Protein AF-0000000080327544 (afdb_homodimer)

Secondary structure (DSSP, 8-state):
-----SHHHHHHHHHHHHHHHHHHHHHHHHHHHHHHHHHHHHHHHHHHTTT-SS--HHHHHHHHT--HHHHHHHHHHHHHTTSEEEETTTEEEE-HHHHHHHHHHHHHHHHHHHHHHHTT--HHHHHHHHHHHGGG--HHHHHHHHHHHHHHHHH-/-----SHHHHHHHHHHHHHHHHHHHHHHHHHHHHHHHHHHHHHHHHHHTTT-SS--HHHHHHHHT--HHHHHHHHHHHHHTTSEEEETTTEEEE-HHHHHHHHHHHHHHHHHHHHHHHTT--HHHHHHHHHHHGGG--HHHHHHHHHHHHHHHHH-

Solvent-accessible surface area (backbone atoms only — not comparable to full-atom values): 16324 Å² total; per-residue (Å²): 133,82,73,77,69,60,66,61,48,54,57,43,41,60,56,31,38,60,45,39,57,50,21,52,51,42,54,48,36,62,60,50,48,49,52,50,52,53,49,52,50,38,38,47,52,62,52,43,58,76,77,38,90,58,42,47,68,64,57,52,15,62,50,48,64,46,56,54,69,59,44,53,55,49,50,49,54,35,38,76,71,51,27,32,46,75,42,90,97,55,29,54,46,66,29,75,62,20,45,51,49,28,51,52,53,49,50,44,33,49,40,42,25,49,29,35,40,66,70,66,41,53,69,70,57,18,52,56,28,16,71,46,27,41,85,30,50,48,72,69,53,47,50,46,36,43,50,50,37,54,53,47,59,68,67,101,134,84,76,78,69,59,66,60,48,53,56,42,41,60,56,30,38,59,44,39,56,48,20,52,51,42,54,48,35,62,59,50,49,50,52,48,51,54,49,51,50,39,38,47,51,62,53,44,59,76,76,37,93,59,42,47,68,64,56,52,14,61,51,48,64,45,55,54,70,61,43,52,54,49,50,50,52,34,38,75,71,51,28,34,47,74,42,90,97,56,28,55,44,66,29,73,61,18,44,52,51,27,52,53,54,48,51,44,32,48,40,43,25,49,29,36,40,66,70,66,43,53,68,70,59,19,53,56,27,18,69,46,25,41,83,30,51,46,72,69,54,47,50,44,37,43,52,51,35,54,52,47,59,68,69,102

Sequence (312 aa):
MVFHIKNNTILIKKNFKAIKEHIEAFQQTREAHRHELIDDYVELINYLKKTLDIIRQIDIAIYLGVAQPTVAKMLRRLFEAGLIKKMSYRGIFLTDKGKKLAIKNHKRHVIVKKFLLSLGIDLKTAQLDAEGIEHHVSDNTLLAFQKFYKNREKILMVFHIKNNTILIKKNFKAIKEHIEAFQQTREAHRHELIDDYVELINYLKKTLDIIRQIDIAIYLGVAQPTVAKMLRRLFEAGLIKKMSYRGIFLTDKGKKLAIKNHKRHVIVKKFLLSLGIDLKTAQLDAEGIEHHVSDNTLLAFQKFYKNREKIL

Nearest PDB structures (foldseek):
  2h09-assembly1_A-2  TM=9.817E-01  e=2.996E-12  Escherichia coli
  1on2-assembly1_B  TM=8.951E-01  e=7.261E-09  Bacillus subtilis
  2f5f-assembly1_A  TM=9.046E-01  e=9.630E-09  Bacillus subtilis
  4hx8-assembly1_A  TM=8.567E-01  e=7.261E-09  Bacillus subtilis subsp. subtilis str. 168
  6kta-assembly1_A  TM=9.182E-01  e=4.681E-08  Halalkalibacterium halodurans C-125

Foldseek 3Di:
DPPCPPVVVVVCVVVCVVVVVVVVCVVCVVVLVLVLVLQVQLLVQVVVVVVDQAEALVNSCVVVVHDSVVSVVSLVVCVVVQQWDQDDPRHIHGDPNSVVSNVVLVVLLVLQLLLCVLVPDDNVVSNVVSSVCSSPADPVRSVVSNVVNVVVVVVD/DPPCPPVCVVVCVVVCVVVVVVVVCVVCVVVLVLVLVLQVQLLVQVVVVVVDQAEALVNSCVVVVHDSVVSVVVLVVCVVVQQWDQDDPRHIHGDPNSVVSNVVLVVLLVLQLLLCVLVPDDNVVSNVVSSVCSSPADPVRSVVSNVVNVVVVVVD

Organism: NCBI:txid1410383

Radius of gyration: 22.58 Å; Cα contacts (8 Å, |Δi|>4): 306; chains: 2; bounding box: 51×61×79 Å

pLDDT: mean 83.48, std 20.25, range [26.59, 98.5]

InterPro domains:
  IPR001367 Iron dependent repressor, metal binding and dimerisation domain [PF02742] (95-151)
  IPR022687 DTXR-type, HTH domain [PF01325] (38-92)
  IPR022687 DTXR-type, HTH domain [PS50944] (34-95)
  IPR022689 Iron dependent repressor [SM00529] (56-154)
  IPR036388 Winged helix-like DNA-binding domain superfamily [G3DSA:1.10.10.10] (34-98)
  IPR036390 Winged helix DNA-binding domain superfamily [SSF46785] (36-94)
  IPR036421 Iron dependent repressor, metal binding and dimerisation domain superfamily [G3DSA:1.10.60.10] (99-154)
  IPR036421 Iron dependent repressor, metal binding and dimerisation domain superfamily [SSF47979] (95-151)
  IPR050536 MntR/IdeR Metal-Dependent Regulators [PTHR33238] (33-153)

Structure (mmCIF, N/CA/C/O backbone):
data_AF-0000000080327544-model_v1
#
loop_
_entity.id
_entity.type
_entity.pdbx_description
1 polymer 'Transcriptional regulator MntR'
#
loop_
_atom_site.group_PDB
_atom_site.id
_atom_site.type_symbol
_atom_site.label_atom_id
_atom_site.label_alt_id
_atom_site.label_comp_id
_atom_site.label_asym_id
_atom_site.label_entity_id
_atom_site.label_seq_id
_atom_site.pdbx_PDB_ins_code
_atom_site.Cartn_x
_atom_site.Cartn_y
_atom_site.Cartn_z
_atom_site.occupancy
_atom_site.B_iso_or_equiv
_atom_site.auth_seq_id
_atom_site.auth_comp_id
_atom_site.auth_asym_id
_atom_site.auth_atom_id
_atom_site.pdbx_PDB_model_num
ATOM 1 N N . MET A 1 1 ? 8.492 30.109 39.188 1 26.59 1 MET A N 1
ATOM 2 C CA . MET A 1 1 ? 7.262 29.906 38.438 1 26.59 1 MET A CA 1
ATOM 3 C C . MET A 1 1 ? 7.441 28.828 37.375 1 26.59 1 MET A C 1
ATOM 5 O O . MET A 1 1 ? 8.133 29.031 36.375 1 26.59 1 MET A O 1
ATOM 9 N N . VAL A 1 2 ? 7.605 27.609 37.844 1 30.33 2 VAL A N 1
ATOM 10 C CA . VAL A 1 2 ? 7.969 26.375 37.156 1 30.33 2 VAL A CA 1
ATOM 11 C C . VAL A 1 2 ? 6.879 26 36.156 1 30.33 2 VAL A C 1
ATOM 13 O O . VAL A 1 2 ? 5.758 25.672 36.562 1 30.33 2 VAL A O 1
ATOM 16 N N . PHE A 1 3 ? 6.77 26.781 35.094 1 31.69 3 PHE A N 1
ATOM 17 C CA . PHE A 1 3 ? 5.797 26.609 34 1 31.69 3 PHE A CA 1
ATOM 18 C C . PHE A 1 3 ? 5.656 25.125 33.656 1 31.69 3 PHE A C 1
ATOM 20 O O . PHE A 1 3 ? 6.641 24.391 33.625 1 31.69 3 PHE A O 1
ATOM 27 N N . HIS A 1 4 ? 4.461 24.547 33.938 1 32.78 4 HIS A N 1
ATOM 28 C CA . HIS A 1 4 ? 3.885 23.234 33.688 1 32.78 4 HIS A CA 1
ATOM 29 C C . HIS A 1 4 ? 4.133 22.781 32.25 1 32.78 4 HIS A C 1
ATOM 31 O O . HIS A 1 4 ? 3.389 23.141 31.344 1 32.78 4 HIS A O 1
ATOM 37 N N . ILE A 1 5 ? 5.348 22.578 31.844 1 36.25 5 ILE A N 1
ATOM 38 C CA . ILE A 1 5 ? 5.824 21.938 30.609 1 36.25 5 ILE A CA 1
ATOM 39 C C . ILE A 1 5 ? 5.18 20.562 30.469 1 36.25 5 ILE A C 1
ATOM 41 O O . ILE A 1 5 ? 5.414 19.859 29.484 1 36.25 5 ILE A O 1
ATOM 45 N N . LYS A 1 6 ? 4.625 20.047 31.469 1 41.84 6 LYS A N 1
ATOM 46 C CA . LYS A 1 6 ? 4.199 18.656 31.562 1 41.84 6 LYS A CA 1
ATOM 47 C C . LYS A 1 6 ? 2.947 18.406 30.734 1 41.84 6 LYS A C 1
ATOM 49 O O . LYS A 1 6 ? 2.781 17.328 30.141 1 41.84 6 LYS A O 1
ATOM 54 N N . ASN A 1 7 ? 2.035 19.312 30.891 1 40.56 7 ASN A N 1
ATOM 55 C CA . ASN A 1 7 ? 0.734 19 30.297 1 40.56 7 ASN A CA 1
ATOM 56 C C . ASN A 1 7 ? 0.807 18.922 28.781 1 40.56 7 ASN A C 1
ATOM 58 O O . ASN A 1 7 ? -0.086 18.359 28.141 1 40.56 7 ASN A O 1
ATOM 62 N N . ASN A 1 8 ? 1.741 19.703 28.172 1 36.84 8 ASN A N 1
ATOM 63 C CA . ASN A 1 8 ? 1.892 19.734 26.734 1 36.84 8 ASN A CA 1
ATOM 64 C C . ASN A 1 8 ? 2.439 18.406 26.188 1 36.84 8 ASN A C 1
ATOM 66 O O . ASN A 1 8 ? 2.352 18.141 25 1 36.84 8 ASN A O 1
ATOM 70 N N . THR A 1 9 ? 3.066 17.641 27.047 1 37.62 9 THR A N 1
ATOM 71 C CA . THR A 1 9 ? 3.631 16.344 26.656 1 37.62 9 THR A CA 1
ATOM 72 C C . THR A 1 9 ? 2.525 15.328 26.406 1 37.62 9 THR A C 1
ATOM 74 O O . THR A 1 9 ? 2.611 14.531 25.469 1 37.62 9 THR A O 1
ATOM 77 N N . ILE A 1 10 ? 1.599 15.266 27.328 1 38.25 10 ILE A N 1
ATOM 78 C CA . ILE A 1 10 ? 0.534 14.273 27.219 1 38.25 10 ILE A CA 1
ATOM 79 C C . ILE A 1 10 ? -0.299 14.547 25.969 1 38.25 10 ILE A C 1
ATOM 81 O O . ILE A 1 10 ? -0.66 13.625 25.234 1 38.25 10 ILE A O 1
ATOM 85 N N . LEU A 1 11 ? -0.876 15.711 25.75 1 40.28 11 LEU A N 1
ATOM 86 C CA . LEU A 1 11 ? -1.604 16.094 24.531 1 40.28 11 LEU A CA 1
ATOM 87 C C . LEU A 1 11 ? -0.742 15.883 23.297 1 40.28 11 LEU A C 1
ATOM 89 O O . LEU A 1 11 ? -1.236 15.438 22.25 1 40.28 11 LEU A O 1
ATOM 93 N N . ILE A 1 12 ? 0.543 16.234 23.406 1 38.25 12 ILE A N 1
ATOM 94 C CA . ILE A 1 12 ? 1.515 15.898 22.375 1 38.25 12 ILE A CA 1
ATOM 95 C C . ILE A 1 12 ? 1.576 14.383 22.188 1 38.25 12 ILE A C 1
ATOM 97 O O . ILE A 1 12 ? 1.726 13.883 21.078 1 38.25 12 ILE A O 1
ATOM 101 N N . LYS A 1 13 ? 1.452 13.789 23.266 1 41.16 13 LYS A N 1
ATOM 102 C CA . LYS A 1 13 ? 1.53 12.328 23.234 1 41.16 13 LYS A CA 1
ATOM 103 C C . LYS A 1 13 ? 0.308 11.734 22.531 1 41.16 13 LYS A C 1
ATOM 105 O O . LYS A 1 13 ? 0.388 10.656 21.938 1 41.16 13 LYS A O 1
ATOM 110 N N . LYS A 1 14 ? -0.785 12.031 23.062 1 42.88 14 LYS A N 1
ATOM 111 C CA . LYS A 1 14 ? -2.018 11.555 22.438 1 42.88 14 LYS A CA 1
ATOM 112 C C . LYS A 1 14 ? -2.094 12 20.969 1 42.88 14 LYS A C 1
ATOM 114 O O . LYS A 1 14 ? -2.518 11.227 20.109 1 42.88 14 LYS A O 1
ATOM 119 N N . ASN A 1 15 ? -1.836 13.281 20.672 1 45.81 15 ASN A N 1
ATOM 120 C CA . ASN A 1 15 ? -1.719 13.852 19.328 1 45.81 15 ASN A CA 1
ATOM 121 C C . ASN A 1 15 ? -0.554 13.242 18.562 1 45.81 15 ASN A C 1
ATOM 123 O O . ASN A 1 15 ? -0.656 13.008 17.359 1 45.81 15 ASN A O 1
ATOM 127 N N . PHE A 1 16 ? 0.46 13.062 19.344 1 42.88 16 PHE A N 1
ATOM 128 C CA . PHE A 1 16 ? 1.66 12.375 18.875 1 42.88 16 PHE A CA 1
ATOM 129 C C . PHE A 1 16 ? 1.356 10.914 18.547 1 42.88 16 PHE A C 1
ATOM 131 O O . PHE A 1 16 ? 1.998 10.32 17.688 1 42.88 16 PHE A O 1
ATOM 138 N N . LYS A 1 17 ? 0.585 10.406 19.406 1 45.09 17 LYS A N 1
ATOM 139 C CA . LYS A 1 17 ? 0.213 9.023 19.125 1 45.09 17 LYS A CA 1
ATOM 140 C C . LYS A 1 17 ? -0.302 8.883 17.703 1 45.09 17 LYS A C 1
ATOM 142 O O . LYS A 1 17 ? 0.025 7.91 17.016 1 45.09 17 LYS A O 1
ATOM 147 N N . ALA A 1 18 ? -1.266 9.75 17.422 1 48.84 18 ALA A N 1
ATOM 148 C CA . ALA A 1 18 ? -1.707 9.797 16.031 1 48.84 18 ALA A CA 1
ATOM 149 C C . ALA A 1 18 ? -0.525 10 15.086 1 48.84 18 ALA A C 1
ATOM 151 O O . ALA A 1 18 ? -0.47 9.398 14.008 1 48.84 18 ALA A O 1
ATOM 152 N N . ILE A 1 19 ? 0.352 10.867 15.547 1 51.31 19 ILE A N 1
ATOM 153 C CA . ILE A 1 19 ? 1.585 11.102 14.805 1 51.31 19 ILE A CA 1
ATOM 154 C C . ILE A 1 19 ? 2.434 9.836 14.797 1 51.31 19 ILE A C 1
ATOM 156 O O . ILE A 1 19 ? 2.984 9.453 13.758 1 51.31 19 ILE A O 1
ATOM 160 N N . LYS A 1 20 ? 2.689 9.383 16.031 1 49.75 20 LYS A N 1
ATOM 161 C CA . LYS A 1 20 ? 3.504 8.188 16.219 1 49.75 20 LYS A CA 1
ATOM 162 C C . LYS A 1 20 ? 2.943 7.012 15.414 1 49.75 20 LYS A C 1
ATOM 164 O O . LYS A 1 20 ? 3.697 6.273 14.781 1 49.75 20 LYS A O 1
ATOM 169 N N . GLU A 1 21 ? 1.686 6.824 15.68 1 52.66 21 GLU A N 1
ATOM 170 C CA . GLU A 1 21 ? 1.099 5.734 14.906 1 52.66 21 GLU A CA 1
ATOM 171 C C . GLU A 1 21 ? 1.35 5.922 13.406 1 52.66 21 GLU A C 1
ATOM 173 O O . GLU A 1 21 ? 1.55 4.949 12.68 1 52.66 21 GLU A O 1
ATOM 178 N N . HIS A 1 22 ? 1.292 7.152 13.102 1 52.69 22 HIS A N 1
ATOM 179 C CA . HIS A 1 22 ? 1.708 7.508 11.75 1 52.69 22 HIS A CA 1
ATOM 180 C C . HIS A 1 22 ? 3.189 7.211 11.539 1 52.69 22 HIS A C 1
ATOM 182 O O . HIS A 1 22 ? 3.57 6.648 10.508 1 52.69 22 HIS A O 1
ATOM 188 N N . ILE A 1 23 ? 4.008 7.719 12.562 1 53.34 23 ILE A N 1
ATOM 189 C CA . ILE A 1 23 ? 5.449 7.5 12.523 1 53.34 23 ILE A CA 1
ATOM 190 C C . ILE A 1 23 ? 5.742 6.004 12.492 1 53.34 23 ILE A C 1
ATOM 192 O O . ILE A 1 23 ? 6.609 5.551 11.734 1 53.34 23 ILE A O 1
ATOM 196 N N . GLU A 1 24 ? 5.215 5.402 13.422 1 52.19 24 GLU A N 1
ATOM 197 C CA . GLU A 1 24 ? 5.426 3.957 13.469 1 52.19 24 GLU A CA 1
ATOM 198 C C . GLU A 1 24 ? 5.121 3.311 12.125 1 52.19 24 GLU A C 1
ATOM 200 O O . GLU A 1 24 ? 5.809 2.375 11.703 1 52.19 24 GLU A O 1
ATOM 205 N N . ALA A 1 25 ? 4.18 3.811 11.562 1 52.12 25 ALA A N 1
ATOM 206 C CA . ALA A 1 25 ? 3.789 3.27 10.266 1 52.12 25 ALA A CA 1
ATOM 207 C C . ALA A 1 25 ? 4.867 3.525 9.219 1 52.12 25 ALA A C 1
ATOM 209 O O . ALA A 1 25 ? 5.152 2.658 8.391 1 52.12 25 ALA A O 1
ATOM 210 N N . PHE A 1 26 ? 5.562 4.617 9.445 1 53.38 26 PHE A N 1
ATOM 211 C CA . PHE A 1 26 ? 6.609 4.926 8.477 1 53.38 26 PHE A CA 1
ATOM 212 C C . PHE A 1 26 ? 7.816 4.012 8.68 1 53.38 26 PHE A C 1
ATOM 214 O O . PHE A 1 26 ? 8.445 3.584 7.711 1 53.38 26 PHE A O 1
ATOM 221 N N . GLN A 1 27 ? 8.273 3.869 9.914 1 52.66 27 GLN A N 1
ATOM 222 C CA . GLN A 1 27 ? 9.391 2.975 10.203 1 52.66 27 GLN A CA 1
ATOM 223 C C . GLN A 1 27 ? 9.07 1.546 9.766 1 52.66 27 GLN A C 1
ATOM 225 O O . GLN A 1 27 ? 9.961 0.82 9.312 1 52.66 27 GLN A O 1
ATOM 230 N N . GLN A 1 28 ? 7.977 1.109 10.047 1 56.84 28 GLN A N 1
ATOM 231 C CA . GLN A 1 28 ? 7.523 -0.219 9.648 1 56.84 28 GLN A CA 1
ATOM 232 C C . GLN A 1 28 ? 7.406 -0.328 8.133 1 56.84 28 GLN A C 1
ATOM 234 O O . GLN A 1 28 ? 7.277 -1.429 7.59 1 56.84 28 GLN A O 1
ATOM 239 N N . THR A 1 29 ? 7.953 0.708 7.582 1 60.34 29 THR A N 1
ATOM 240 C CA . THR A 1 29 ? 7.688 0.82 6.152 1 60.34 29 THR A CA 1
ATOM 241 C C . THR A 1 29 ? 8.68 -0.013 5.352 1 60.34 29 THR A C 1
ATOM 243 O O . THR A 1 29 ? 8.297 -0.728 4.422 1 60.34 29 THR A O 1
ATOM 246 N N . ARG A 1 30 ? 10.055 -0.061 5.875 1 63.34 30 ARG A N 1
ATOM 247 C CA . ARG A 1 30 ? 11.031 -0.794 5.078 1 63.34 30 ARG A CA 1
ATOM 248 C C . ARG A 1 30 ? 10.773 -2.295 5.141 1 63.34 30 ARG A C 1
ATOM 250 O O . ARG A 1 30 ? 10.898 -2.994 4.133 1 63.34 30 ARG A O 1
ATOM 257 N N . GLU A 1 31 ? 10.461 -2.648 6.32 1 70.62 31 GLU A N 1
ATOM 258 C CA . GLU A 1 31 ? 10.195 -4.078 6.469 1 70.62 31 GLU A CA 1
ATOM 259 C C . GLU A 1 31 ? 8.922 -4.484 5.727 1 70.62 31 GLU A C 1
ATOM 261 O O . GLU A 1 31 ? 8.883 -5.531 5.078 1 70.62 31 GLU A O 1
ATOM 266 N N . ALA A 1 32 ? 7.988 -3.633 5.797 1 74.69 32 ALA A N 1
ATOM 267 C CA . ALA A 1 32 ? 6.738 -3.916 5.098 1 74.69 32 ALA A CA 1
ATOM 268 C C . ALA A 1 32 ? 6.953 -3.953 3.586 1 74.69 32 ALA A C 1
ATOM 270 O O . ALA A 1 32 ? 6.395 -4.805 2.895 1 74.69 32 ALA A O 1
ATOM 271 N N . HIS A 1 33 ? 7.781 -3.08 3.221 1 75.44 33 HIS A N 1
ATOM 272 C CA . HIS A 1 33 ? 8.078 -3.025 1.793 1 75.44 33 HIS A CA 1
ATOM 273 C C . HIS A 1 33 ? 8.844 -4.262 1.341 1 75.44 33 HIS A C 1
ATOM 275 O O . HIS A 1 33 ? 8.555 -4.828 0.285 1 75.44 33 HIS A O 1
ATOM 281 N N . ARG A 1 34 ? 9.75 -4.684 2.195 1 79.44 34 ARG A N 1
ATOM 282 C CA . ARG A 1 34 ? 10.523 -5.875 1.862 1 79.44 34 ARG A CA 1
ATOM 283 C C . ARG A 1 34 ? 9.625 -7.105 1.77 1 79.44 34 ARG A C 1
ATOM 285 O O . ARG A 1 34 ? 9.797 -7.934 0.874 1 79.44 34 ARG A O 1
ATOM 292 N N . HIS A 1 35 ? 8.758 -7.211 2.691 1 87.38 35 HIS A N 1
ATOM 293 C CA . HIS A 1 35 ? 7.832 -8.336 2.678 1 87.38 35 HIS A CA 1
ATOM 294 C C . HIS A 1 35 ? 6.957 -8.312 1.428 1 87.38 35 HIS A C 1
ATOM 296 O O . HIS A 1 35 ? 6.691 -9.359 0.832 1 87.38 35 HIS A O 1
ATOM 302 N N . GLU A 1 36 ? 6.613 -7.141 1.056 1 89.12 36 GLU A N 1
ATOM 303 C CA . GLU A 1 36 ? 5.793 -6.992 -0.142 1 89.12 36 GLU A CA 1
ATOM 304 C C . GLU A 1 36 ? 6.547 -7.449 -1.388 1 89.12 36 GLU A C 1
ATOM 306 O O . GLU A 1 36 ? 5.98 -8.141 -2.24 1 89.12 36 GLU A O 1
ATOM 311 N N . LEU A 1 37 ? 7.855 -7.113 -1.468 1 90.38 37 LEU A N 1
ATOM 312 C CA . LEU A 1 37 ? 8.664 -7.523 -2.611 1 90.38 37 LEU A CA 1
ATOM 313 C C . LEU A 1 37 ? 8.805 -9.039 -2.664 1 90.38 37 LEU A C 1
ATOM 315 O O . LEU A 1 37 ? 8.648 -9.648 -3.727 1 90.38 37 LEU A O 1
ATOM 319 N N . ILE A 1 38 ? 9.102 -9.547 -1.503 1 94.56 38 ILE A N 1
ATOM 320 C CA . ILE A 1 38 ? 9.227 -11 -1.424 1 94.56 38 ILE A CA 1
ATOM 321 C C . ILE A 1 38 ? 7.934 -11.648 -1.913 1 94.56 38 ILE A C 1
ATOM 323 O O . ILE A 1 38 ? 7.965 -12.57 -2.732 1 94.56 38 ILE A O 1
ATOM 327 N N . ASP A 1 39 ? 6.824 -11.141 -1.451 1 93.88 39 ASP A N 1
ATOM 328 C CA . ASP A 1 39 ? 5.523 -11.68 -1.822 1 93.88 39 ASP A CA 1
ATOM 329 C C . ASP A 1 39 ? 5.305 -11.609 -3.332 1 93.88 39 ASP A C 1
ATOM 331 O O . ASP A 1 39 ? 4.859 -12.578 -3.949 1 93.88 39 ASP A O 1
ATOM 335 N N . ASP A 1 40 ? 5.66 -10.516 -3.908 1 92.5 40 ASP A N 1
ATOM 336 C CA . ASP A 1 40 ? 5.473 -10.328 -5.344 1 92.5 40 ASP A CA 1
ATOM 337 C C . ASP A 1 40 ? 6.289 -11.336 -6.145 1 92.5 40 ASP A C 1
ATOM 339 O O . ASP A 1 40 ? 5.801 -11.891 -7.133 1 92.5 40 ASP A O 1
ATOM 343 N N . TYR A 1 41 ? 7.445 -11.555 -5.734 1 94.94 41 TYR A N 1
ATOM 344 C CA . TYR A 1 41 ? 8.312 -12.484 -6.453 1 94.94 41 TYR A CA 1
ATOM 345 C C . TYR A 1 41 ? 7.797 -13.914 -6.34 1 94.94 41 TYR A C 1
ATOM 347 O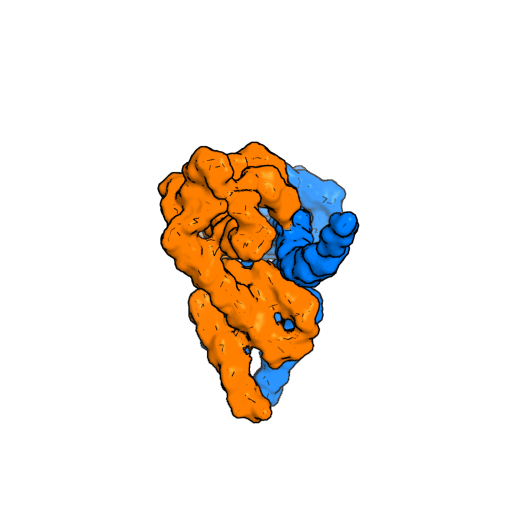 O . TYR A 1 41 ? 7.734 -14.633 -7.336 1 94.94 41 TYR A O 1
ATOM 355 N N . VAL A 1 42 ? 7.453 -14.297 -5.145 1 96.75 42 VAL A N 1
ATOM 356 C CA . VAL A 1 42 ? 7.004 -15.672 -4.945 1 96.75 42 VAL A CA 1
ATOM 357 C C . VAL A 1 42 ? 5.699 -15.906 -5.699 1 96.75 42 VAL A C 1
ATOM 359 O O . VAL A 1 42 ? 5.484 -16.984 -6.27 1 96.75 42 VAL A O 1
ATOM 362 N N . GLU A 1 43 ? 4.879 -14.891 -5.695 1 94.31 43 GLU A N 1
ATOM 363 C CA . GLU A 1 43 ? 3.619 -15 -6.426 1 94.31 43 GLU A CA 1
ATOM 364 C C . GLU A 1 43 ? 3.859 -15.133 -7.926 1 94.31 43 GLU A C 1
ATOM 366 O O . GLU A 1 43 ? 3.205 -15.93 -8.602 1 94.31 43 GLU A O 1
ATOM 371 N N . LEU A 1 44 ? 4.758 -14.336 -8.43 1 93.44 44 LEU A N 1
ATOM 372 C CA . LEU A 1 44 ? 5.047 -14.367 -9.859 1 93.44 44 LEU A CA 1
ATOM 373 C C . LEU A 1 44 ? 5.629 -15.719 -10.266 1 93.44 44 LEU A C 1
ATOM 375 O O . LEU A 1 44 ? 5.223 -16.297 -11.273 1 93.44 44 LEU A O 1
ATOM 379 N N . ILE A 1 45 ? 6.543 -16.172 -9.508 1 95.94 45 ILE A N 1
ATOM 380 C CA . ILE A 1 45 ? 7.168 -17.453 -9.828 1 95.94 45 ILE A CA 1
ATOM 381 C C . ILE A 1 45 ? 6.121 -18.562 -9.797 1 95.94 45 ILE A C 1
ATOM 383 O O . ILE A 1 45 ? 6.117 -19.438 -10.656 1 95.94 45 ILE A O 1
ATOM 387 N N . ASN A 1 46 ? 5.266 -18.5 -8.805 1 95.56 46 ASN A N 1
ATOM 388 C CA . ASN A 1 46 ? 4.176 -19.469 -8.727 1 95.56 46 ASN A CA 1
ATOM 389 C C . ASN A 1 46 ? 3.285 -19.406 -9.961 1 95.56 46 ASN A C 1
ATOM 391 O O . ASN A 1 46 ? 2.789 -20.438 -10.43 1 95.56 46 ASN A O 1
ATOM 395 N N . TYR A 1 47 ? 3.098 -18.297 -10.391 1 91.62 47 TYR A N 1
ATOM 396 C CA . TYR A 1 47 ? 2.285 -18.078 -11.586 1 91.62 47 TYR A CA 1
ATOM 397 C C . TYR A 1 47 ? 3 -18.594 -12.828 1 91.62 47 TYR A C 1
ATOM 399 O O . TYR A 1 47 ? 2.41 -19.312 -13.641 1 91.62 47 TYR A O 1
ATOM 407 N N . LEU A 1 48 ? 4.227 -18.219 -13.023 1 93.44 48 LEU A N 1
ATOM 408 C CA . LEU A 1 48 ? 4.992 -18.531 -14.227 1 93.44 48 LEU A CA 1
ATOM 409 C C . LEU A 1 48 ? 5.203 -20.031 -14.352 1 93.44 48 LEU A C 1
ATOM 411 O O . LEU A 1 48 ? 5.328 -20.562 -15.469 1 93.44 48 LEU A O 1
ATOM 415 N N . LYS A 1 49 ? 5.168 -20.703 -13.227 1 93.75 49 LYS A N 1
ATOM 416 C CA . LYS A 1 49 ? 5.359 -22.156 -13.234 1 93.75 49 LYS A CA 1
ATOM 417 C C . LYS A 1 49 ? 4.285 -22.844 -14.062 1 93.75 49 LYS A C 1
ATOM 419 O O . LYS A 1 49 ? 4.523 -23.922 -14.625 1 93.75 49 LYS A O 1
ATOM 424 N N . LYS A 1 50 ? 3.244 -22.25 -14.141 1 90.94 50 LYS A N 1
ATOM 425 C CA . LYS A 1 50 ? 2.117 -22.828 -14.867 1 90.94 50 LYS A CA 1
ATOM 426 C C . LYS A 1 50 ? 2.227 -22.562 -16.359 1 90.94 50 LYS A C 1
ATOM 428 O O . LYS A 1 50 ? 1.561 -23.234 -17.156 1 90.94 50 LYS A O 1
ATOM 433 N N . THR A 1 51 ? 3.023 -21.641 -16.75 1 89.25 51 THR A N 1
ATOM 434 C CA . THR A 1 51 ? 3.023 -21.188 -18.141 1 89.25 51 THR A CA 1
ATOM 435 C C . THR A 1 51 ? 4.371 -21.469 -18.797 1 89.25 51 THR A C 1
ATOM 437 O O . THR A 1 51 ? 4.453 -21.625 -20.016 1 89.25 51 THR A O 1
ATOM 440 N N . LEU A 1 52 ? 5.383 -21.484 -18.016 1 90.94 52 LEU A N 1
ATOM 441 C CA . LEU A 1 52 ? 6.727 -21.672 -18.547 1 90.94 52 LEU A CA 1
ATOM 442 C C . LEU A 1 52 ? 7.328 -22.984 -18.078 1 90.94 52 LEU A C 1
ATOM 444 O O . LEU A 1 52 ? 7.137 -23.375 -16.922 1 90.94 52 LEU A O 1
ATOM 448 N N . ASP A 1 53 ? 8.023 -23.578 -18.953 1 92 53 ASP A N 1
ATOM 449 C CA . ASP A 1 53 ? 8.742 -24.781 -18.562 1 92 53 ASP A CA 1
ATOM 450 C C . ASP A 1 53 ? 9.938 -24.453 -17.688 1 92 53 ASP A C 1
ATOM 452 O O . ASP A 1 53 ? 10.234 -25.156 -16.719 1 92 53 ASP A O 1
ATOM 456 N N . ILE A 1 54 ? 10.641 -23.422 -18.094 1 94.88 54 ILE A N 1
ATOM 457 C CA . ILE A 1 54 ? 11.805 -22.953 -17.359 1 94.88 54 ILE A CA 1
ATOM 458 C C . ILE A 1 54 ? 11.672 -21.453 -17.078 1 94.88 54 ILE A C 1
ATOM 460 O O . ILE A 1 54 ? 11.445 -20.656 -18 1 94.88 54 ILE A O 1
ATOM 464 N N . ILE A 1 55 ? 11.742 -21.188 -15.859 1 96.25 55 ILE A N 1
ATOM 465 C CA . ILE A 1 55 ? 11.688 -19.781 -15.461 1 96.25 55 ILE A CA 1
ATOM 466 C C . ILE A 1 55 ? 13.102 -19.234 -15.289 1 96.25 55 ILE A C 1
ATOM 468 O O . ILE A 1 55 ? 13.891 -19.766 -14.5 1 96.25 55 ILE A O 1
ATOM 472 N N . ARG A 1 56 ? 13.422 -18.172 -15.992 1 95 56 ARG A N 1
ATOM 473 C CA . ARG A 1 56 ? 14.734 -17.531 -15.922 1 95 56 ARG A CA 1
ATOM 474 C C . ARG A 1 56 ? 14.633 -16.125 -15.328 1 95 56 ARG A C 1
ATOM 476 O O . ARG A 1 56 ? 13.539 -15.562 -15.258 1 95 56 ARG A O 1
ATOM 483 N N . GLN A 1 57 ? 15.82 -15.648 -14.859 1 95.19 57 GLN A N 1
ATOM 484 C CA . GLN A 1 57 ? 15.906 -14.305 -14.289 1 95.19 57 GLN A CA 1
ATOM 485 C C . GLN A 1 57 ? 15.32 -13.266 -15.234 1 95.19 57 GLN A C 1
ATOM 487 O O . GLN A 1 57 ? 14.617 -12.344 -14.797 1 95.19 57 GLN A O 1
ATOM 492 N N . ILE A 1 58 ? 15.539 -13.469 -16.531 1 94.69 58 ILE A N 1
ATOM 493 C CA . ILE A 1 58 ? 15.086 -12.484 -17.516 1 94.69 58 ILE A CA 1
ATOM 494 C C . ILE A 1 58 ? 13.562 -12.484 -17.578 1 94.69 58 ILE A C 1
ATOM 496 O O . ILE A 1 58 ? 12.945 -11.438 -17.797 1 94.69 58 ILE A O 1
ATOM 500 N N . ASP A 1 59 ? 12.93 -13.641 -17.438 1 94.25 59 ASP A N 1
ATOM 501 C CA . ASP A 1 59 ? 11.477 -13.719 -17.422 1 94.25 59 ASP A CA 1
ATOM 502 C C . ASP A 1 59 ? 10.898 -12.875 -16.281 1 94.25 59 ASP A C 1
ATOM 504 O O . ASP A 1 59 ? 9.969 -12.094 -16.5 1 94.25 59 ASP A O 1
ATOM 508 N N . ILE A 1 60 ? 11.484 -12.984 -15.125 1 93.88 60 ILE A N 1
ATOM 509 C CA . ILE A 1 60 ? 11.023 -12.273 -13.938 1 93.88 60 ILE A CA 1
ATOM 510 C C . ILE A 1 60 ? 11.219 -10.773 -14.125 1 93.88 60 ILE A C 1
ATOM 512 O O . ILE A 1 60 ? 10.328 -9.977 -13.82 1 93.88 60 ILE A O 1
ATOM 516 N N . ALA A 1 61 ? 12.359 -10.375 -14.68 1 93.12 61 ALA A N 1
ATOM 517 C CA . ALA A 1 61 ? 12.672 -8.969 -14.922 1 93.12 61 ALA A CA 1
ATOM 518 C C . ALA A 1 61 ? 11.648 -8.336 -15.852 1 93.12 61 ALA A C 1
ATOM 520 O O . ALA A 1 61 ? 11.156 -7.23 -15.594 1 93.12 61 ALA A O 1
ATOM 521 N N . ILE A 1 62 ? 11.289 -9.062 -16.859 1 90.25 62 ILE A N 1
ATOM 522 C CA . ILE A 1 62 ? 10.336 -8.57 -17.844 1 90.25 62 ILE A CA 1
ATOM 523 C C . ILE A 1 62 ? 8.969 -8.391 -17.203 1 90.25 62 ILE A C 1
ATOM 525 O O . ILE A 1 62 ? 8.352 -7.324 -17.312 1 90.25 62 ILE A O 1
ATOM 529 N N . TYR A 1 63 ? 8.555 -9.367 -16.438 1 89.25 63 TYR A N 1
ATOM 530 C CA . TYR A 1 63 ? 7.211 -9.344 -15.883 1 89.25 63 TYR A CA 1
ATOM 531 C C . TYR A 1 63 ? 7.098 -8.281 -14.797 1 89.25 63 TYR A C 1
ATOM 533 O O . TYR A 1 63 ? 6.059 -7.629 -14.664 1 89.25 63 TYR A O 1
ATOM 541 N N . LEU A 1 64 ? 8.148 -8.109 -14.016 1 88.31 64 LEU A N 1
ATOM 542 C CA . LEU A 1 64 ? 8.094 -7.145 -12.922 1 88.31 64 LEU A CA 1
ATOM 543 C C . LEU A 1 64 ? 8.5 -5.754 -13.406 1 88.31 64 LEU A C 1
ATOM 545 O O . LEU A 1 64 ? 8.273 -4.762 -12.711 1 88.31 64 LEU A O 1
ATOM 549 N N . GLY A 1 65 ? 9.094 -5.672 -14.555 1 87.75 65 GLY A N 1
ATOM 550 C CA . GLY A 1 65 ? 9.523 -4.391 -15.086 1 87.75 65 GLY A CA 1
ATOM 551 C C . GLY A 1 65 ? 10.719 -3.803 -14.352 1 87.75 65 GLY A C 1
ATOM 552 O O . GLY A 1 65 ? 10.758 -2.602 -14.078 1 87.75 65 GLY A O 1
ATOM 553 N N . VAL A 1 66 ? 11.57 -4.648 -13.906 1 90.06 66 VAL A N 1
ATOM 554 C CA . VAL A 1 66 ? 12.766 -4.199 -13.195 1 90.06 66 VAL A CA 1
ATOM 555 C C . VAL A 1 66 ? 14.008 -4.766 -13.875 1 90.06 66 VAL A C 1
ATOM 557 O O . VAL A 1 66 ? 13.914 -5.691 -14.68 1 90.06 66 VAL A O 1
ATOM 560 N N . ALA A 1 67 ? 15.133 -4.125 -13.539 1 92.88 67 ALA A N 1
ATOM 561 C CA . ALA A 1 67 ? 16.391 -4.535 -14.156 1 92.88 67 ALA A CA 1
ATOM 562 C C . ALA A 1 67 ? 16.844 -5.898 -13.633 1 92.88 67 ALA A C 1
ATOM 564 O O . ALA A 1 67 ? 16.547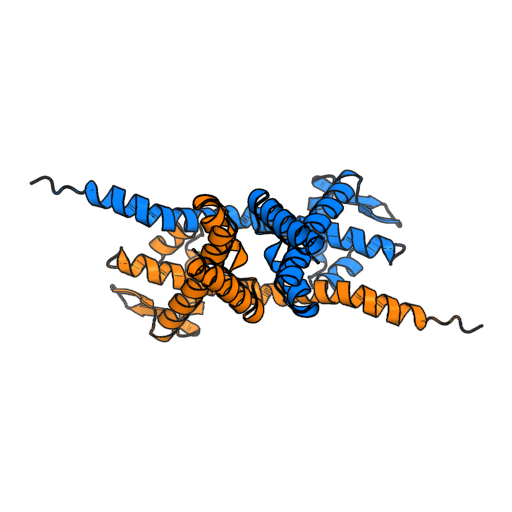 -6.262 -12.492 1 92.88 67 ALA A O 1
ATOM 565 N N . GLN A 1 68 ? 17.594 -6.598 -14.453 1 94.62 68 GLN A N 1
ATOM 566 C CA . GLN A 1 68 ? 18.047 -7.945 -14.125 1 94.62 68 GLN A CA 1
ATOM 567 C C . GLN A 1 68 ? 18.906 -7.949 -12.867 1 94.62 68 GLN A C 1
ATOM 569 O O . GLN A 1 68 ? 18.797 -8.852 -12.031 1 94.62 68 GLN A O 1
ATOM 574 N N . PRO A 1 69 ? 19.734 -6.969 -12.688 1 96.69 69 PRO A N 1
ATOM 575 C CA . PRO A 1 69 ? 20.531 -6.992 -11.453 1 96.69 69 PRO A CA 1
ATOM 576 C C . PRO A 1 69 ? 19.672 -6.883 -10.195 1 96.69 69 PRO A C 1
ATOM 578 O O . PRO A 1 69 ? 20.016 -7.453 -9.156 1 96.69 69 PRO A O 1
ATOM 581 N N . THR A 1 70 ? 18.578 -6.145 -10.305 1 94 70 THR A N 1
ATOM 582 C CA . THR A 1 70 ? 17.625 -6.047 -9.211 1 94 70 THR A CA 1
ATOM 583 C C . THR A 1 70 ? 17 -7.406 -8.914 1 94 70 THR A C 1
ATOM 585 O O . THR A 1 70 ? 16.891 -7.812 -7.754 1 94 70 THR A O 1
ATOM 588 N N . VAL A 1 71 ? 16.625 -8.055 -9.961 1 96 71 VAL A N 1
ATOM 589 C CA . VAL A 1 71 ? 16.047 -9.383 -9.812 1 96 71 VAL A CA 1
ATOM 590 C C . VAL A 1 71 ? 17.062 -10.336 -9.211 1 96 71 VAL A C 1
ATOM 592 O O . VAL A 1 71 ? 16.734 -11.125 -8.32 1 96 71 VAL A O 1
ATOM 595 N N . ALA A 1 72 ? 18.266 -10.281 -9.703 1 96.94 72 ALA A N 1
ATOM 596 C CA . ALA A 1 72 ? 19.312 -11.164 -9.195 1 96.94 72 ALA A CA 1
ATOM 597 C C . ALA A 1 72 ? 19.484 -11.016 -7.688 1 96.94 72 ALA A C 1
ATOM 599 O O . ALA A 1 72 ? 19.594 -12.008 -6.965 1 96.94 72 ALA A O 1
ATOM 600 N N . LYS A 1 73 ? 19.5 -9.797 -7.27 1 97 73 LYS A N 1
ATOM 601 C CA . LYS A 1 73 ? 19.625 -9.516 -5.844 1 97 73 LYS A CA 1
ATOM 602 C C . LYS A 1 73 ? 18.469 -10.109 -5.059 1 97 73 LYS A C 1
ATOM 604 O O . LYS A 1 73 ? 18.672 -10.727 -4.008 1 97 73 LYS A O 1
ATOM 609 N N . MET A 1 74 ? 17.344 -9.961 -5.598 1 96.81 74 MET A N 1
ATOM 610 C CA . MET A 1 74 ? 16.156 -10.469 -4.914 1 96.81 74 MET A CA 1
ATOM 611 C C . MET A 1 74 ? 16.141 -11.992 -4.93 1 96.81 74 MET A C 1
ATOM 613 O O . MET A 1 74 ? 15.727 -12.625 -3.953 1 96.81 74 MET A O 1
ATOM 617 N N . LEU A 1 75 ? 16.516 -12.531 -6.039 1 97.44 75 LEU A N 1
ATOM 618 C CA . LEU A 1 75 ? 16.562 -13.992 -6.105 1 97.44 75 LEU A CA 1
ATOM 619 C C . LEU A 1 75 ? 17.547 -14.555 -5.078 1 97.44 75 LEU A C 1
ATOM 621 O O . LEU A 1 75 ? 17.297 -15.602 -4.488 1 97.44 75 LEU A O 1
ATOM 625 N N . ARG A 1 76 ? 18.609 -13.891 -4.91 1 97.38 76 ARG A N 1
ATOM 626 C CA . ARG A 1 76 ? 19.547 -14.305 -3.877 1 97.38 76 ARG A CA 1
ATOM 627 C C . ARG A 1 76 ? 18.906 -14.258 -2.494 1 97.38 76 ARG A C 1
ATOM 629 O O . ARG A 1 76 ? 19.031 -15.195 -1.707 1 97.38 76 ARG A O 1
ATOM 636 N N . ARG A 1 77 ? 18.203 -13.211 -2.195 1 97.19 77 ARG A N 1
ATOM 637 C CA . ARG A 1 77 ? 17.516 -13.055 -0.922 1 97.19 77 ARG A CA 1
ATOM 638 C C . ARG A 1 77 ? 16.484 -14.164 -0.722 1 97.19 77 ARG A C 1
ATOM 640 O O . ARG A 1 77 ? 16.359 -14.711 0.375 1 97.19 77 ARG A O 1
ATOM 647 N N . LEU A 1 78 ? 15.758 -14.484 -1.754 1 98.06 78 LEU A N 1
ATOM 648 C CA . LEU A 1 78 ? 14.75 -15.539 -1.686 1 98.06 78 LEU A CA 1
ATOM 649 C C . LEU A 1 78 ? 15.398 -16.891 -1.436 1 98.06 78 LEU A C 1
ATOM 651 O O . LEU A 1 78 ? 14.867 -17.703 -0.681 1 98.06 78 LEU A O 1
ATOM 655 N N . PHE A 1 79 ? 16.484 -17.094 -2.092 1 97.88 79 PHE A N 1
ATOM 656 C CA . PHE A 1 79 ? 17.219 -18.328 -1.91 1 97.88 79 PHE A CA 1
ATOM 657 C C . PHE A 1 79 ? 17.703 -18.469 -0.471 1 97.88 79 PHE A C 1
ATOM 659 O O . PHE A 1 79 ? 17.5 -19.516 0.157 1 97.88 79 PHE A O 1
ATOM 666 N N . GLU A 1 80 ? 18.281 -17.391 0.047 1 97.69 80 GLU A N 1
ATOM 667 C CA . GLU A 1 80 ? 18.797 -17.391 1.415 1 97.69 80 GLU A CA 1
ATOM 668 C C . GLU A 1 80 ? 17.672 -17.609 2.424 1 97.69 80 GLU A C 1
ATOM 670 O O . GLU A 1 80 ? 17.875 -18.219 3.475 1 97.69 80 GLU A O 1
ATOM 675 N N . ALA A 1 81 ? 16.516 -17.172 2.08 1 97.62 81 ALA A N 1
ATOM 676 C CA . ALA A 1 81 ? 15.352 -17.297 2.955 1 97.62 81 ALA A CA 1
ATOM 677 C C . ALA A 1 81 ? 14.711 -18.672 2.803 1 97.62 81 ALA A C 1
ATOM 679 O O . ALA A 1 81 ? 13.742 -19 3.502 1 97.62 81 ALA A O 1
ATOM 680 N N . GLY A 1 82 ? 15.164 -19.469 1.839 1 98.19 82 GLY A N 1
ATOM 681 C CA . GLY A 1 82 ? 14.664 -20.828 1.628 1 98.19 82 GLY A CA 1
ATOM 682 C C . GLY A 1 82 ? 13.359 -20.859 0.849 1 98.19 82 GLY A C 1
ATOM 683 O O . GLY A 1 82 ? 12.602 -21.828 0.949 1 98.19 82 GLY A O 1
ATOM 684 N N . LEU A 1 83 ? 13.07 -19.812 0.068 1 98.5 83 LEU A N 1
ATOM 685 C CA . LEU A 1 83 ? 11.797 -19.703 -0.625 1 98.5 83 LEU A CA 1
ATOM 686 C C . LEU A 1 83 ? 11.906 -20.203 -2.059 1 98.5 83 LEU A C 1
ATOM 688 O O . LEU A 1 83 ? 10.898 -20.562 -2.678 1 98.5 83 LEU A O 1
ATOM 692 N N . ILE A 1 84 ? 13.109 -20.156 -2.572 1 98.31 84 ILE A N 1
ATOM 693 C CA . ILE A 1 84 ? 13.305 -20.641 -3.936 1 98.31 84 ILE A CA 1
ATOM 694 C C . ILE A 1 84 ? 14.547 -21.531 -3.992 1 98.31 84 ILE A C 1
ATOM 696 O O . ILE A 1 84 ? 15.336 -21.578 -3.047 1 98.31 84 ILE A O 1
ATOM 700 N N . LYS A 1 85 ? 14.648 -22.297 -5.02 1 96.94 85 LYS A N 1
ATOM 701 C CA . LYS A 1 85 ? 15.852 -23.016 -5.449 1 96.94 85 LYS A CA 1
ATOM 702 C C . LYS A 1 85 ? 16.188 -22.688 -6.902 1 96.94 85 LYS A C 1
ATOM 704 O O . LYS A 1 85 ? 15.305 -22.297 -7.676 1 96.94 85 LYS A O 1
ATOM 709 N N . LYS A 1 86 ? 17.391 -22.688 -7.062 1 91.31 86 LYS A N 1
ATOM 710 C CA . LYS A 1 86 ? 17.891 -22.531 -8.422 1 91.31 86 LYS A CA 1
ATOM 711 C C . LYS A 1 86 ? 18.734 -23.719 -8.852 1 91.31 86 LYS A C 1
ATOM 713 O O . LYS A 1 86 ? 19.625 -24.141 -8.125 1 91.31 86 LYS A O 1
ATOM 718 N N . MET A 1 87 ? 18.297 -24.391 -9.852 1 79.81 87 MET A N 1
ATOM 719 C CA . MET A 1 87 ? 19.109 -25.484 -10.367 1 79.81 87 MET A CA 1
ATOM 720 C C . MET A 1 87 ? 19.688 -25.156 -11.734 1 79.81 87 MET A C 1
ATOM 722 O O . MET A 1 87 ? 18.984 -24.641 -12.602 1 79.81 87 MET A O 1
ATOM 726 N N . SER A 1 88 ? 20.859 -25.578 -11.758 1 77.06 88 SER A N 1
ATOM 727 C CA . SER A 1 88 ? 21.516 -25.422 -13.055 1 77.06 88 SER A CA 1
ATOM 728 C C . SER A 1 88 ? 20.656 -26.031 -14.172 1 77.06 88 SER A C 1
ATOM 730 O O . SER A 1 88 ? 20.031 -27.078 -13.984 1 77.06 88 SER A O 1
ATOM 732 N N . TYR A 1 89 ? 20.234 -25.172 -15.219 1 79.75 89 TYR A N 1
ATOM 733 C CA . TYR A 1 89 ? 19.562 -25.531 -16.453 1 79.75 89 TYR A CA 1
ATOM 734 C C . TYR A 1 89 ? 18.062 -25.703 -16.234 1 79.75 89 TYR A C 1
ATOM 736 O O . TYR A 1 89 ? 17.297 -25.766 -17.203 1 79.75 89 TYR A O 1
ATOM 744 N N . ARG A 1 90 ? 17.641 -25.844 -14.922 1 81.94 90 ARG A N 1
ATOM 745 C CA . ARG A 1 90 ? 16.219 -26.078 -14.672 1 81.94 90 ARG A CA 1
ATOM 746 C C . ARG A 1 90 ? 15.5 -24.781 -14.32 1 81.94 90 ARG A C 1
ATOM 748 O O . ARG A 1 90 ? 14.266 -24.75 -14.281 1 81.94 90 ARG A O 1
ATOM 755 N N . GLY A 1 91 ? 16.234 -23.812 -14.047 1 94.81 91 GLY A N 1
ATOM 756 C CA . GLY A 1 91 ? 15.617 -22.516 -13.836 1 94.81 91 GLY A CA 1
ATOM 757 C C . GLY A 1 91 ? 15.273 -22.25 -12.383 1 94.81 91 GLY A C 1
ATOM 758 O O . GLY A 1 91 ? 15.93 -22.781 -11.477 1 94.81 91 GLY A O 1
ATOM 759 N N . ILE A 1 92 ? 14.398 -21.438 -12.125 1 97.25 92 ILE A N 1
ATOM 760 C CA . ILE A 1 92 ? 14.008 -20.984 -10.797 1 97.25 92 ILE A CA 1
ATOM 761 C C . ILE A 1 92 ? 12.688 -21.641 -10.398 1 97.25 92 ILE A C 1
ATOM 763 O O . ILE A 1 92 ? 11.734 -21.672 -11.188 1 97.25 92 ILE A O 1
ATOM 767 N N . PHE A 1 93 ? 12.633 -22.188 -9.227 1 95.94 93 PHE A N 1
ATOM 768 C CA . PHE A 1 93 ? 11.367 -22.75 -8.781 1 95.94 93 PHE A CA 1
ATOM 769 C C . PHE A 1 93 ? 11.156 -22.5 -7.293 1 95.94 93 PHE A C 1
ATOM 771 O O . PHE A 1 93 ? 12.125 -22.312 -6.547 1 95.94 93 PHE A O 1
ATOM 778 N N . LEU A 1 94 ? 9.961 -22.547 -6.852 1 97.75 94 LEU A N 1
ATOM 779 C CA . LEU A 1 94 ? 9.609 -22.359 -5.445 1 97.75 94 LEU A CA 1
ATOM 780 C C . LEU A 1 94 ? 9.883 -23.641 -4.648 1 97.75 94 LEU A C 1
ATOM 782 O O . LEU A 1 94 ? 9.625 -24.734 -5.137 1 97.75 94 LEU A O 1
ATOM 786 N N . THR A 1 95 ? 10.422 -23.453 -3.434 1 98.25 95 THR A N 1
ATOM 787 C CA . THR A 1 95 ? 10.391 -24.531 -2.461 1 98.25 95 THR A CA 1
ATOM 788 C C . THR A 1 95 ? 8.984 -24.734 -1.916 1 98.25 95 THR A C 1
ATOM 790 O O . THR A 1 95 ? 8.062 -24 -2.275 1 98.25 95 THR A O 1
ATOM 793 N N . ASP A 1 96 ? 8.836 -25.812 -1.043 1 98.19 96 ASP A N 1
ATOM 794 C CA . ASP A 1 96 ? 7.555 -25.984 -0.375 1 98.19 96 ASP A CA 1
ATOM 795 C C . ASP A 1 96 ? 7.195 -24.75 0.461 1 98.19 96 ASP A C 1
ATOM 797 O O . ASP A 1 96 ? 6.039 -24.328 0.484 1 98.19 96 ASP A O 1
ATOM 801 N N . LYS A 1 97 ? 8.18 -24.234 1.094 1 98.5 97 LYS A N 1
ATOM 802 C CA . LYS A 1 97 ? 7.996 -23.016 1.88 1 98.5 97 LYS A CA 1
ATOM 803 C C . LYS A 1 97 ? 7.562 -21.844 0.996 1 98.5 97 LYS A C 1
ATOM 805 O O . LYS A 1 97 ? 6.648 -21.094 1.35 1 98.5 97 LYS A O 1
ATOM 810 N N . GLY A 1 98 ? 8.242 -21.688 -0.148 1 98.31 98 GLY A N 1
ATOM 811 C CA . GLY A 1 98 ? 7.883 -20.656 -1.098 1 98.31 98 GLY A CA 1
ATOM 812 C C . GLY A 1 98 ? 6.48 -20.812 -1.651 1 98.31 98 GLY A C 1
ATOM 813 O O . GLY A 1 98 ? 5.75 -19.828 -1.797 1 98.31 98 GLY A O 1
ATOM 814 N N . LYS A 1 99 ? 6.121 -22.047 -1.904 1 97.88 99 LYS A N 1
ATOM 815 C CA . LYS A 1 99 ? 4.789 -22.344 -2.416 1 97.88 99 LYS A CA 1
ATOM 816 C C . LYS A 1 99 ? 3.715 -22 -1.391 1 97.88 99 LYS A C 1
ATOM 818 O O . LYS A 1 99 ? 2.688 -21.406 -1.736 1 97.88 99 LYS A O 1
ATOM 823 N N . LYS A 1 100 ? 3.961 -22.375 -0.198 1 98.19 100 LYS A N 1
ATOM 824 C CA . LYS A 1 100 ? 3.018 -22.078 0.873 1 98.19 100 LYS A CA 1
ATOM 825 C C . LYS A 1 100 ? 2.805 -20.578 1.009 1 98.19 100 LYS A C 1
ATOM 827 O O . LYS A 1 100 ? 1.675 -20.109 1.177 1 98.19 100 LYS A O 1
ATOM 832 N N . LEU A 1 101 ? 3.873 -19.844 0.91 1 97.56 101 LEU A N 1
ATOM 833 C CA . LEU A 1 101 ? 3.781 -18.391 0.994 1 97.56 101 LEU A CA 1
ATOM 834 C C . LEU A 1 101 ? 2.99 -17.828 -0.181 1 97.56 101 LEU A C 1
ATOM 836 O O . LEU A 1 101 ? 2.143 -16.953 -0 1 97.56 101 LEU A O 1
ATOM 840 N N . ALA A 1 102 ? 3.248 -18.312 -1.353 1 96.88 102 ALA A N 1
ATOM 841 C CA . ALA A 1 102 ? 2.529 -17.859 -2.541 1 96.88 102 ALA A CA 1
ATOM 842 C C . ALA A 1 102 ? 1.031 -18.109 -2.406 1 96.88 102 ALA A C 1
ATOM 844 O O . ALA A 1 102 ? 0.216 -17.25 -2.744 1 96.88 102 ALA A O 1
ATOM 845 N N . ILE A 1 103 ? 0.672 -19.234 -1.885 1 96.38 103 ILE A N 1
ATOM 846 C CA . ILE A 1 103 ? -0.725 -19.625 -1.715 1 96.38 103 ILE A CA 1
ATOM 847 C C . ILE A 1 103 ? -1.385 -18.719 -0.676 1 96.38 103 ILE A C 1
ATOM 849 O O . ILE A 1 103 ? -2.506 -18.25 -0.877 1 96.38 103 ILE A O 1
ATOM 853 N N . LYS A 1 104 ? -0.683 -18.531 0.393 1 96.5 104 LYS A N 1
ATOM 854 C CA . LYS A 1 104 ? -1.19 -17.641 1.44 1 96.5 104 LYS A CA 1
ATOM 855 C C . LYS A 1 104 ? -1.464 -16.25 0.896 1 96.5 104 LYS A C 1
ATOM 857 O O . LYS A 1 104 ? -2.52 -15.672 1.159 1 96.5 104 LYS A O 1
ATOM 862 N N . ASN A 1 105 ? -0.529 -15.711 0.159 1 94.62 105 ASN A N 1
ATOM 863 C CA . ASN A 1 105 ? -0.683 -14.391 -0.44 1 94.62 105 ASN A CA 1
ATOM 864 C C . ASN A 1 105 ? -1.876 -14.344 -1.391 1 94.62 105 ASN A C 1
ATOM 866 O O . ASN A 1 105 ? -2.641 -13.375 -1.385 1 94.62 105 ASN A O 1
ATOM 870 N N . HIS A 1 106 ? -1.97 -15.359 -2.184 1 94.06 106 HIS A N 1
ATOM 871 C CA . HIS A 1 106 ? -3.068 -15.438 -3.139 1 94.06 106 HIS A CA 1
ATOM 872 C C . HIS A 1 106 ? -4.418 -15.453 -2.428 1 94.06 106 HIS A C 1
ATOM 874 O O . HIS A 1 106 ? -5.371 -14.812 -2.879 1 94.06 106 HIS A O 1
ATOM 880 N N . LYS A 1 107 ? -4.492 -16.172 -1.375 1 96.19 107 LYS A N 1
ATOM 881 C CA . LYS A 1 107 ? -5.727 -16.219 -0.594 1 96.19 107 LYS A CA 1
ATOM 882 C C . LYS A 1 107 ? -6.117 -14.828 -0.098 1 96.19 107 LYS A C 1
ATOM 884 O O . LYS A 1 107 ? -7.285 -14.445 -0.159 1 96.19 107 LYS A O 1
ATOM 889 N N . ARG A 1 108 ? -5.176 -14.125 0.383 1 96.31 108 ARG A N 1
ATOM 890 C CA . ARG A 1 108 ? -5.434 -12.758 0.846 1 96.31 108 ARG A CA 1
ATOM 891 C C . ARG A 1 108 ? -5.969 -11.891 -0.285 1 96.31 108 ARG A C 1
ATOM 893 O O . ARG A 1 108 ? -6.961 -11.18 -0.112 1 96.31 108 ARG A O 1
ATOM 900 N N . HIS A 1 109 ? -5.359 -11.992 -1.407 1 94.94 109 HIS A N 1
ATOM 901 C CA . HIS A 1 109 ? -5.789 -11.25 -2.584 1 94.94 109 HIS A CA 1
ATOM 902 C C . HIS A 1 109 ? -7.227 -11.586 -2.957 1 94.94 109 HIS A C 1
ATOM 904 O O . HIS A 1 109 ? -8.039 -10.688 -3.201 1 94.94 109 HIS A O 1
ATOM 910 N N . VAL A 1 110 ? -7.488 -12.828 -2.963 1 96.44 110 VAL A N 1
ATOM 911 C CA . VAL A 1 110 ? -8.812 -13.305 -3.352 1 96.44 110 VAL A CA 1
ATOM 912 C C . VAL A 1 110 ? -9.859 -12.781 -2.365 1 96.44 110 VAL A C 1
ATOM 914 O O . VAL A 1 110 ? -10.93 -12.328 -2.77 1 96.44 110 VAL A O 1
ATOM 917 N N . ILE A 1 111 ? -9.562 -12.812 -1.124 1 97.44 111 ILE A N 1
ATOM 918 C CA . ILE A 1 111 ? -10.492 -12.336 -0.105 1 97.44 111 ILE A CA 1
ATOM 919 C C . ILE A 1 111 ? -10.781 -10.852 -0.326 1 97.44 111 ILE A C 1
ATOM 921 O O . ILE A 1 111 ? -11.945 -10.438 -0.333 1 97.44 111 ILE A O 1
ATOM 925 N N . VAL A 1 112 ? -9.766 -10.078 -0.53 1 97.19 112 VAL A N 1
ATOM 926 C CA . VAL A 1 112 ? -9.945 -8.648 -0.724 1 97.19 112 VAL A CA 1
ATOM 927 C C . VAL A 1 112 ? -10.75 -8.391 -1.996 1 97.19 112 VAL A C 1
ATOM 929 O O . VAL A 1 112 ? -11.688 -7.59 -1.995 1 97.19 112 VAL A O 1
ATOM 932 N N . LYS A 1 113 ? -10.383 -9.102 -3.018 1 96.81 113 LYS A N 1
ATOM 933 C CA . LYS A 1 113 ? -11.062 -8.93 -4.297 1 96.81 113 LYS A CA 1
ATOM 934 C C . LYS A 1 113 ? -12.547 -9.273 -4.176 1 96.81 113 LYS A C 1
ATOM 936 O O . LYS A 1 113 ? -13.406 -8.5 -4.605 1 96.81 113 LYS A O 1
ATOM 941 N N . LYS A 1 114 ? -12.797 -10.375 -3.607 1 97.44 114 LYS A N 1
ATOM 942 C CA . LYS A 1 114 ? -14.18 -10.789 -3.418 1 97.44 114 LYS A CA 1
ATOM 943 C C . LYS A 1 114 ? -14.945 -9.781 -2.562 1 97.44 114 LYS A C 1
ATOM 945 O O . LYS A 1 114 ? -16.125 -9.5 -2.822 1 97.44 114 LYS A O 1
ATOM 950 N N . PHE A 1 115 ? -14.375 -9.281 -1.582 1 97.69 115 PHE A N 1
ATOM 951 C CA . PHE A 1 115 ? -14.969 -8.258 -0.729 1 97.69 115 PHE A CA 1
ATOM 952 C C . PHE A 1 115 ? -15.352 -7.027 -1.542 1 97.69 115 PHE A C 1
ATOM 954 O O . PHE A 1 115 ? -16.484 -6.551 -1.464 1 97.69 115 PHE A O 1
ATOM 961 N N . LEU A 1 116 ? -14.406 -6.555 -2.367 1 96.94 116 LEU A N 1
ATOM 962 C CA . LEU A 1 116 ? -14.664 -5.375 -3.184 1 96.94 116 LEU A CA 1
ATOM 963 C C . LEU A 1 116 ? -15.789 -5.637 -4.176 1 96.94 116 LEU A C 1
ATOM 965 O O . LEU A 1 116 ? -16.656 -4.781 -4.387 1 96.94 116 LEU A O 1
ATOM 969 N N . LEU A 1 117 ? -15.766 -6.812 -4.742 1 97.12 117 LEU A N 1
ATOM 970 C CA . LEU A 1 117 ? -16.844 -7.195 -5.648 1 97.12 117 LEU A CA 1
ATOM 971 C C . LEU A 1 117 ? -18.188 -7.18 -4.934 1 97.12 117 LEU A C 1
ATOM 973 O O . LEU A 1 117 ? -19.188 -6.727 -5.488 1 97.12 117 LEU A O 1
ATOM 977 N N . SER A 1 118 ? -18.172 -7.645 -3.777 1 95.62 118 SER A N 1
ATOM 978 C CA . SER A 1 118 ? -19.406 -7.723 -3 1 95.62 118 SER A CA 1
ATOM 979 C C . SER A 1 118 ? -19.938 -6.332 -2.662 1 95.62 118 SER A C 1
ATOM 981 O O . SER A 1 118 ? -21.109 -6.168 -2.332 1 95.62 118 SER A O 1
ATOM 983 N N . LEU A 1 119 ? -19.094 -5.324 -2.672 1 94.44 119 LEU A N 1
ATOM 984 C CA . LEU A 1 119 ? -19.5 -3.943 -2.43 1 94.44 119 LEU A CA 1
ATOM 985 C C . LEU A 1 119 ? -20.047 -3.307 -3.701 1 94.44 119 LEU A C 1
ATOM 987 O O . LEU A 1 119 ? -20.547 -2.174 -3.672 1 94.44 119 LEU A O 1
ATOM 991 N N . GLY A 1 120 ? -19.844 -3.988 -4.809 1 94.31 120 GLY A N 1
ATOM 992 C CA . GLY A 1 120 ? -20.375 -3.494 -6.07 1 94.31 120 GLY A CA 1
ATOM 993 C C . GLY A 1 120 ? -19.312 -2.887 -6.965 1 94.31 120 GLY A C 1
ATOM 994 O O . GLY A 1 120 ? -19.625 -2.229 -7.957 1 94.31 120 GLY A O 1
ATOM 995 N N . ILE A 1 121 ? -18.125 -3.084 -6.645 1 96.38 121 ILE A N 1
ATOM 996 C CA . ILE A 1 121 ? -17.047 -2.59 -7.477 1 96.38 121 ILE A CA 1
ATOM 997 C C . ILE A 1 121 ? -16.891 -3.48 -8.711 1 96.38 121 ILE A C 1
ATOM 999 O O . ILE A 1 121 ? -16.953 -4.707 -8.609 1 96.38 121 ILE A O 1
ATOM 1003 N N . ASP A 1 122 ? -16.641 -2.861 -9.867 1 96.12 122 ASP A N 1
ATOM 1004 C CA . ASP A 1 122 ? -16.5 -3.65 -11.086 1 96.12 122 ASP A CA 1
ATOM 1005 C C . ASP A 1 122 ? -15.242 -4.504 -11.047 1 96.12 122 ASP A C 1
ATOM 1007 O O . ASP A 1 122 ? -14.297 -4.191 -10.328 1 96.12 122 ASP A O 1
ATOM 1011 N N . LEU A 1 123 ? -15.219 -5.488 -11.844 1 95.5 123 LEU A N 1
ATOM 1012 C CA . LEU A 1 123 ? -14.195 -6.527 -11.82 1 95.5 123 LEU A CA 1
ATOM 1013 C C . LEU A 1 123 ? -12.805 -5.93 -12.023 1 95.5 123 LEU A C 1
ATOM 1015 O O . LEU A 1 123 ? -11.875 -6.234 -11.273 1 95.5 123 LEU A O 1
ATOM 1019 N N . LYS A 1 124 ? -12.695 -5.078 -12.984 1 93.31 124 LYS A N 1
ATOM 1020 C CA . LYS A 1 124 ? -11.398 -4.496 -13.312 1 93.31 124 LYS A CA 1
ATOM 1021 C C . LYS A 1 124 ? -10.859 -3.67 -12.148 1 93.31 124 LYS A C 1
ATOM 1023 O O . LYS A 1 124 ? -9.703 -3.84 -11.742 1 93.31 124 LYS A O 1
ATOM 1028 N N . THR A 1 125 ? -11.672 -2.816 -11.602 1 94.38 125 THR A N 1
ATOM 1029 C CA . THR A 1 125 ? -11.289 -1.97 -10.477 1 94.38 125 THR A CA 1
ATOM 1030 C C . THR A 1 125 ? -10.992 -2.812 -9.242 1 94.38 125 THR A C 1
ATOM 1032 O O . THR A 1 125 ? -10.016 -2.557 -8.523 1 94.38 125 THR A O 1
ATOM 1035 N N . ALA A 1 126 ? -11.797 -3.803 -9.023 1 96.06 126 ALA A N 1
ATOM 1036 C CA . ALA A 1 126 ? -11.609 -4.68 -7.867 1 96.06 126 ALA A CA 1
ATOM 1037 C C . ALA A 1 126 ? -10.273 -5.402 -7.941 1 96.06 126 ALA A C 1
ATOM 1039 O O . ALA A 1 126 ? -9.586 -5.562 -6.926 1 96.06 126 ALA A O 1
ATOM 1040 N N . GLN A 1 127 ? -9.977 -5.816 -9.117 1 92.94 127 GLN A N 1
ATOM 1041 C CA . GLN A 1 127 ? -8.703 -6.504 -9.32 1 92.94 127 GLN A CA 1
ATOM 1042 C C . GLN A 1 127 ? -7.531 -5.578 -9.023 1 92.94 127 GLN A C 1
ATOM 1044 O O . GLN A 1 127 ? -6.625 -5.934 -8.273 1 92.94 127 GLN A O 1
ATOM 1049 N N . LEU A 1 128 ? -7.574 -4.414 -9.531 1 90.81 128 LEU A N 1
ATOM 1050 C CA . LEU A 1 128 ? -6.488 -3.451 -9.383 1 90.81 128 LEU A CA 1
ATOM 1051 C C . LEU A 1 128 ? -6.367 -2.998 -7.93 1 90.81 128 LEU A C 1
ATOM 1053 O O . LEU A 1 128 ? -5.27 -2.986 -7.367 1 90.81 128 LEU A O 1
ATOM 1057 N N . ASP A 1 129 ? -7.496 -2.668 -7.363 1 94.12 129 ASP A N 1
ATOM 1058 C CA . ASP A 1 129 ? -7.477 -2.17 -5.992 1 94.12 129 ASP A CA 1
ATOM 1059 C C . ASP A 1 129 ? -7.062 -3.27 -5.016 1 94.12 129 ASP A C 1
ATOM 1061 O O . ASP A 1 129 ? -6.348 -3.008 -4.047 1 94.12 129 ASP A O 1
ATOM 1065 N N . ALA A 1 130 ? -7.473 -4.48 -5.246 1 95.31 130 ALA A N 1
ATOM 1066 C CA . ALA A 1 130 ? -7.117 -5.59 -4.367 1 95.31 130 ALA A CA 1
ATOM 1067 C C . ALA A 1 130 ? -5.605 -5.809 -4.348 1 95.31 130 ALA A C 1
ATOM 1069 O O . ALA A 1 130 ? -5.027 -6.078 -3.291 1 95.31 130 ALA A O 1
ATOM 1070 N N . GLU A 1 131 ? -5.016 -5.676 -5.453 1 89.88 131 GLU A N 1
ATOM 1071 C CA . GLU A 1 131 ? -3.566 -5.836 -5.551 1 89.88 131 GLU A CA 1
ATOM 1072 C C . GLU A 1 131 ? -2.84 -4.82 -4.672 1 89.88 131 GLU A C 1
ATOM 1074 O O . GLU A 1 131 ? -1.812 -5.137 -4.07 1 89.88 131 GLU A O 1
ATOM 1079 N N . GLY A 1 132 ? -3.436 -3.664 -4.566 1 88.12 132 GLY A N 1
ATOM 1080 C CA . GLY A 1 132 ? -2.83 -2.609 -3.771 1 88.12 132 GLY A CA 1
ATOM 1081 C C . GLY A 1 132 ? -3.164 -2.709 -2.295 1 88.12 132 GLY A C 1
ATOM 1082 O O . GLY A 1 132 ? -2.395 -2.256 -1.446 1 88.12 132 GLY A O 1
ATOM 1083 N N . ILE A 1 133 ? -4.215 -3.311 -1.977 1 93.94 133 ILE A N 1
ATOM 1084 C CA . ILE A 1 133 ? -4.766 -3.283 -0.625 1 93.94 133 ILE A CA 1
ATOM 1085 C C . ILE A 1 133 ? -4.281 -4.504 0.155 1 93.94 133 ILE A C 1
ATOM 1087 O O . ILE A 1 133 ? -4.055 -4.426 1.364 1 93.94 133 ILE A O 1
ATOM 1091 N N . GLU A 1 134 ? -4.156 -5.617 -0.463 1 94.06 134 GLU A N 1
ATOM 1092 C CA . GLU A 1 134 ? -4.062 -6.922 0.187 1 94.06 134 GLU A CA 1
ATOM 1093 C C . GLU A 1 134 ? -2.879 -6.973 1.149 1 94.06 134 GLU A C 1
ATOM 1095 O O . GLU A 1 134 ? -2.951 -7.621 2.195 1 94.06 134 GLU A O 1
ATOM 1100 N N . HIS A 1 135 ? -1.861 -6.203 0.883 1 90.56 135 HIS A N 1
ATOM 1101 C CA . HIS A 1 135 ? -0.658 -6.23 1.706 1 90.56 135 HIS A CA 1
ATOM 1102 C C . HIS A 1 135 ? -0.816 -5.352 2.943 1 90.56 135 HIS A C 1
ATOM 1104 O O . HIS A 1 135 ? -0.015 -5.438 3.877 1 90.56 135 HIS A O 1
ATOM 1110 N N . HIS A 1 136 ? -1.866 -4.594 2.979 1 88.38 136 HIS A N 1
ATOM 1111 C CA . HIS A 1 136 ? -1.983 -3.588 4.031 1 88.38 136 HIS A CA 1
ATOM 1112 C C . HIS A 1 136 ? -3.186 -3.865 4.926 1 88.38 136 HIS A C 1
ATOM 1114 O O . HIS A 1 136 ? -3.6 -3 5.699 1 88.38 136 HIS A O 1
ATOM 1120 N N . VAL A 1 137 ? -3.68 -4.977 4.777 1 93.62 137 VAL A N 1
ATOM 1121 C CA . VAL A 1 137 ? -4.855 -5.348 5.559 1 93.62 137 VAL A CA 1
ATOM 1122 C C . VAL A 1 137 ? -4.465 -6.359 6.633 1 93.62 137 VAL A C 1
ATOM 1124 O O . VAL A 1 137 ? -3.855 -7.391 6.332 1 93.62 137 VAL A O 1
ATOM 1127 N N . SER A 1 138 ? -4.75 -6.023 7.828 1 94.88 138 SER A N 1
ATOM 1128 C CA . SER A 1 138 ? -4.473 -6.941 8.93 1 94.88 138 SER A CA 1
ATOM 1129 C C . SER A 1 138 ? -5.301 -8.219 8.805 1 94.88 138 SER A C 1
ATOM 1131 O O . SER A 1 138 ? -6.281 -8.258 8.062 1 94.88 138 SER A O 1
ATOM 1133 N N . ASP A 1 139 ? -4.855 -9.25 9.594 1 95.44 139 ASP A N 1
ATOM 1134 C CA . ASP A 1 139 ? -5.617 -10.492 9.617 1 95.44 139 ASP A CA 1
ATOM 1135 C C . ASP A 1 139 ? -7.035 -10.258 10.141 1 95.44 139 ASP A C 1
ATOM 1137 O O . ASP A 1 139 ? -7.988 -10.875 9.656 1 95.44 139 ASP A O 1
ATOM 1141 N N . ASN A 1 140 ? -7.156 -9.352 11.078 1 95.31 140 ASN A N 1
ATOM 1142 C CA . ASN A 1 140 ? -8.477 -9.016 11.609 1 95.31 140 ASN A CA 1
ATOM 1143 C C . ASN A 1 140 ? -9.367 -8.398 10.531 1 95.31 140 ASN A C 1
ATOM 1145 O O . ASN A 1 140 ? -10.531 -8.781 10.398 1 95.31 140 ASN A O 1
ATOM 1149 N N . THR A 1 141 ? -8.82 -7.535 9.797 1 96.75 141 THR A N 1
ATOM 1150 C CA . THR A 1 141 ? -9.578 -6.887 8.734 1 96.75 141 THR A CA 1
ATOM 1151 C C . THR A 1 141 ? -9.922 -7.883 7.629 1 96.75 141 THR A C 1
ATOM 1153 O O . THR A 1 141 ? -11.031 -7.879 7.105 1 96.75 141 THR A O 1
ATOM 1156 N N . LEU A 1 142 ? -8.977 -8.727 7.348 1 97.38 142 LEU A N 1
ATOM 1157 C CA . LEU A 1 142 ? -9.219 -9.75 6.336 1 97.38 142 LEU A CA 1
ATOM 1158 C C . LEU A 1 142 ? -10.375 -10.656 6.738 1 97.38 142 LEU A C 1
ATOM 1160 O O . LEU A 1 142 ? -11.219 -10.992 5.906 1 97.38 142 LEU A O 1
ATOM 1164 N N . LEU A 1 143 ? -10.359 -11.023 7.941 1 96.56 143 LEU A N 1
ATOM 1165 C CA . LEU A 1 143 ? -11.438 -11.867 8.445 1 96.56 143 LEU A CA 1
ATOM 1166 C C . LEU A 1 143 ? -12.781 -11.148 8.344 1 96.56 143 LEU A C 1
ATOM 1168 O O . LEU A 1 143 ? -13.789 -11.766 7.988 1 96.56 143 LEU A O 1
ATOM 1172 N N . ALA A 1 144 ? -12.789 -9.93 8.641 1 95.69 144 ALA A N 1
ATOM 1173 C CA . ALA A 1 144 ? -14.008 -9.133 8.523 1 95.69 144 ALA A CA 1
ATOM 1174 C C . ALA A 1 144 ? -14.492 -9.07 7.078 1 95.69 144 ALA A C 1
ATOM 1176 O O . ALA A 1 144 ? -15.688 -9.164 6.812 1 95.69 144 ALA A O 1
ATOM 1177 N N . PHE A 1 145 ? -13.539 -8.836 6.148 1 96.75 145 PHE A N 1
ATOM 1178 C CA . PHE A 1 145 ? -13.875 -8.844 4.73 1 96.75 145 PHE A CA 1
ATOM 1179 C C . PHE A 1 145 ? -14.523 -10.164 4.332 1 96.75 145 PHE A C 1
ATOM 1181 O O . PHE A 1 145 ? -15.555 -10.172 3.656 1 96.75 145 PHE A O 1
ATOM 1188 N N . GLN A 1 146 ? -13.883 -11.203 4.77 1 96.75 146 GLN A N 1
ATOM 1189 C CA . GLN A 1 146 ? -14.367 -12.531 4.414 1 96.75 146 GLN A CA 1
ATOM 1190 C C . GLN A 1 146 ? -15.773 -12.773 4.961 1 96.75 146 GLN A C 1
ATOM 1192 O O . GLN A 1 146 ? -16.656 -13.242 4.238 1 96.75 146 GLN A O 1
ATOM 1197 N N . LYS A 1 147 ? -15.961 -12.438 6.164 1 94.81 147 LYS A N 1
ATOM 1198 C CA . LYS A 1 147 ? -17.281 -12.594 6.781 1 94.81 147 LYS A CA 1
ATOM 1199 C C . LYS A 1 147 ? -18.328 -11.789 6.035 1 94.81 147 LYS A C 1
ATOM 1201 O O . LYS A 1 147 ? -19.453 -12.258 5.84 1 94.81 147 LYS A O 1
ATOM 1206 N N . PHE A 1 148 ? -17.984 -10.703 5.684 1 93.31 148 PHE A N 1
ATOM 1207 C CA . PHE A 1 148 ? -18.906 -9.789 5.016 1 93.31 148 PHE A CA 1
ATOM 1208 C C . PHE A 1 148 ? -19.453 -10.406 3.734 1 93.31 148 PHE A C 1
ATOM 1210 O O . PHE A 1 148 ? -20.656 -10.484 3.541 1 93.31 148 PHE A O 1
ATOM 1217 N N . TYR A 1 149 ? -18.547 -10.812 2.842 1 92.75 149 TYR A N 1
ATOM 1218 C CA . TYR A 1 149 ? -19.047 -11.289 1.562 1 92.75 149 TYR A CA 1
ATOM 1219 C C . TYR A 1 149 ? -19.641 -12.688 1.694 1 92.75 149 TYR A C 1
ATOM 1221 O O . TYR A 1 149 ? -20.5 -13.086 0.901 1 92.75 149 TYR A O 1
ATOM 1229 N N . LYS A 1 150 ? -19.203 -13.453 2.621 1 92.69 150 LYS A N 1
ATOM 1230 C CA . LYS A 1 150 ? -19.828 -14.75 2.844 1 92.69 150 LYS A CA 1
ATOM 1231 C C . LYS A 1 150 ? -21.266 -14.602 3.312 1 92.69 150 LYS A C 1
ATOM 1233 O O . LYS A 1 150 ? -22.141 -15.398 2.938 1 92.69 150 LYS A O 1
ATOM 1238 N N . ASN A 1 151 ? -21.484 -13.633 4.086 1 88.06 151 ASN A N 1
ATOM 1239 C CA . ASN A 1 151 ? -22.844 -13.359 4.555 1 88.06 151 ASN A CA 1
ATOM 1240 C C . ASN A 1 151 ? -23.734 -12.875 3.422 1 88.06 151 ASN A C 1
ATOM 1242 O O . ASN A 1 151 ? -24.922 -13.195 3.383 1 88.06 151 ASN A O 1
ATOM 1246 N N . ARG A 1 152 ? -23.203 -12.156 2.574 1 84.12 152 ARG A N 1
ATOM 1247 C CA . ARG A 1 152 ? -23.969 -1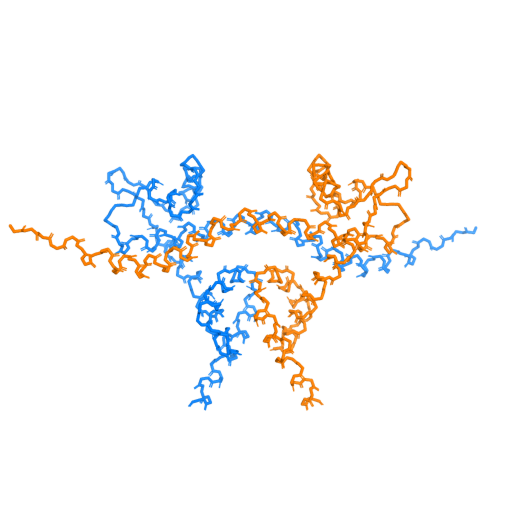1.633 1.442 1 84.12 152 ARG A CA 1
ATOM 1248 C C . ARG A 1 152 ? -24.234 -12.727 0.417 1 84.12 152 ARG A C 1
ATOM 1250 O O . ARG A 1 152 ? -25.281 -12.719 -0.247 1 84.12 152 ARG A O 1
ATOM 1257 N N . GLU A 1 153 ? -23.266 -13.523 0.174 1 78 153 GLU A N 1
ATOM 1258 C CA . GLU A 1 153 ? -23.453 -14.641 -0.742 1 78 153 GLU A CA 1
ATOM 1259 C C . GLU A 1 153 ? -24.5 -15.609 -0.221 1 78 153 GLU A C 1
ATOM 1261 O O . GLU A 1 153 ? -25.203 -16.25 -1.005 1 78 153 GLU A O 1
ATOM 1266 N N . LYS A 1 154 ? -24.516 -15.672 1.043 1 71.62 154 LYS A N 1
ATOM 1267 C CA . LYS A 1 154 ? -25.547 -16.516 1.635 1 71.62 154 LYS A CA 1
ATOM 1268 C C . LYS A 1 154 ? -26.938 -15.891 1.477 1 71.62 154 LYS A C 1
ATOM 1270 O O . LYS A 1 154 ? -27.938 -16.609 1.362 1 71.62 154 LYS A O 1
ATOM 1275 N N . ILE A 1 155 ? -26.875 -14.656 1.444 1 60.25 155 ILE A N 1
ATOM 1276 C CA . ILE A 1 155 ? -28.172 -14 1.328 1 60.25 155 ILE A CA 1
ATOM 1277 C C . ILE A 1 155 ? -28.625 -13.992 -0.133 1 60.25 155 ILE A C 1
ATOM 1279 O O . ILE A 1 155 ? -29.812 -14.133 -0.426 1 60.25 155 ILE A O 1
ATOM 1283 N N . LEU A 1 156 ? -27.703 -13.891 -1.042 1 52.97 156 LEU A N 1
ATOM 1284 C CA . LEU A 1 156 ? -28.094 -13.914 -2.443 1 52.97 156 LEU A CA 1
ATOM 1285 C C . LEU A 1 156 ? -28.375 -15.344 -2.906 1 52.97 156 LEU A C 1
ATOM 1287 O O . LEU A 1 156 ? -29.281 -15.578 -3.699 1 52.97 156 LEU A O 1
ATOM 1291 N N . MET B 1 1 ? 3.559 -28.953 -41.25 1 26.95 1 MET B N 1
ATOM 1292 C CA . MET B 1 1 ? 2.615 -29 -40.156 1 26.95 1 MET B CA 1
ATOM 1293 C C . MET B 1 1 ? 2.834 -27.828 -39.188 1 26.95 1 MET B C 1
ATOM 1295 O O . MET B 1 1 ? 3.854 -27.75 -38.5 1 26.95 1 MET B O 1
ATOM 1299 N N . VAL B 1 2 ? 2.439 -26.641 -39.656 1 30.48 2 VAL B N 1
ATOM 1300 C CA . VAL B 1 2 ? 2.637 -25.297 -39.125 1 30.48 2 VAL B CA 1
ATOM 1301 C C . VAL B 1 2 ? 1.904 -25.156 -37.781 1 30.48 2 VAL B C 1
ATOM 1303 O O . VAL B 1 2 ? 0.672 -25.203 -37.719 1 30.48 2 VAL B O 1
ATOM 1306 N N . PHE B 1 3 ? 2.385 -25.891 -36.75 1 32.16 3 PHE B N 1
ATOM 1307 C CA . PHE B 1 3 ? 1.838 -25.938 -35.406 1 32.16 3 PHE B CA 1
ATOM 1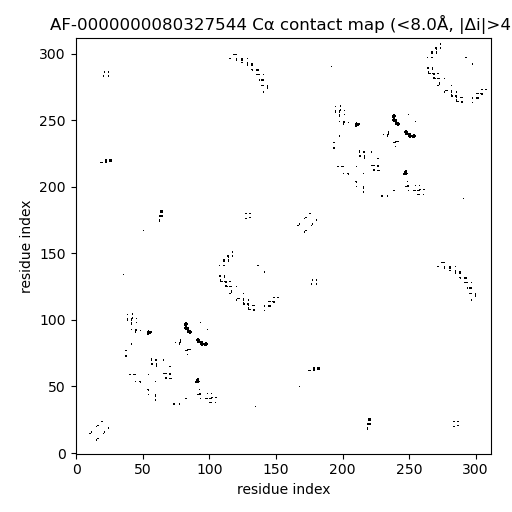308 C C . PHE B 1 3 ? 1.444 -24.531 -34.938 1 32.16 3 PHE B C 1
ATOM 1310 O O . PHE B 1 3 ? 2.154 -23.562 -35.219 1 32.16 3 PHE B O 1
ATOM 1317 N N . HIS B 1 4 ? 0.092 -24.297 -34.781 1 32.47 4 HIS B N 1
ATOM 1318 C CA . HIS B 1 4 ? -0.709 -23.172 -34.312 1 32.47 4 HIS B CA 1
ATOM 1319 C C . HIS B 1 4 ? -0.115 -22.578 -33.031 1 32.47 4 HIS B C 1
ATOM 1321 O O . HIS B 1 4 ? -0.324 -23.094 -31.938 1 32.47 4 HIS B O 1
ATOM 1327 N N . ILE B 1 5 ? 1.005 -21.953 -33.094 1 35.72 5 ILE B N 1
ATOM 1328 C CA . ILE B 1 5 ? 1.659 -21.094 -32.125 1 35.72 5 ILE B CA 1
ATOM 1329 C C . ILE B 1 5 ? 0.688 -20 -31.656 1 35.72 5 ILE B C 1
ATOM 1331 O O . ILE B 1 5 ? 1.022 -19.188 -30.812 1 35.72 5 ILE B O 1
ATOM 1335 N N . LYS B 1 6 ? -0.343 -19.766 -32.344 1 41.5 6 LYS B N 1
ATOM 1336 C CA . LYS B 1 6 ? -1.228 -18.609 -32.188 1 41.5 6 LYS B CA 1
ATOM 1337 C C . LYS B 1 6 ? -2.076 -18.734 -30.922 1 41.5 6 LYS B C 1
ATOM 1339 O O . LYS B 1 6 ? -2.379 -17.734 -30.281 1 41.5 6 LYS B O 1
ATOM 1344 N N . ASN B 1 7 ? -2.633 -19.875 -30.766 1 40.41 7 ASN B N 1
ATOM 1345 C CA . ASN B 1 7 ? -3.639 -20 -29.719 1 40.41 7 ASN B CA 1
ATOM 1346 C C . ASN B 1 7 ? -3.035 -19.781 -28.344 1 40.41 7 ASN B C 1
ATOM 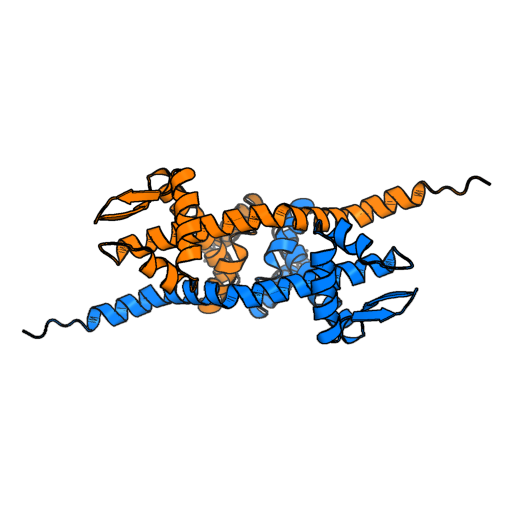1348 O O . ASN B 1 7 ? -3.758 -19.531 -27.375 1 40.41 7 ASN B O 1
ATOM 1352 N N . ASN B 1 8 ? -1.733 -20.109 -28.188 1 37.62 8 ASN B N 1
ATOM 1353 C CA . ASN B 1 8 ? -1.046 -19.953 -26.906 1 37.62 8 ASN B CA 1
ATOM 1354 C C . ASN B 1 8 ? -0.859 -18.484 -26.547 1 37.62 8 ASN B C 1
ATOM 1356 O O . ASN B 1 8 ? -0.591 -18.156 -25.391 1 37.62 8 ASN B O 1
ATOM 1360 N N . THR B 1 9 ? -0.924 -17.625 -27.531 1 38.38 9 THR B N 1
ATOM 1361 C CA . THR B 1 9 ? -0.759 -16.188 -27.312 1 38.38 9 THR B CA 1
ATOM 1362 C C . THR B 1 9 ? -1.98 -15.594 -26.625 1 38.38 9 THR B C 1
ATOM 1364 O O . THR B 1 9 ? -1.849 -14.742 -25.75 1 38.38 9 THR B O 1
ATOM 1367 N N . ILE B 1 10 ? -3.148 -15.93 -27.125 1 38.88 10 ILE B N 1
ATOM 1368 C CA . ILE B 1 10 ? -4.375 -15.367 -26.578 1 38.88 10 ILE B CA 1
ATOM 1369 C C . ILE B 1 10 ? -4.539 -15.828 -25.125 1 38.88 10 ILE B C 1
ATOM 1371 O O . ILE B 1 10 ? -4.906 -15.031 -24.266 1 38.88 10 ILE B O 1
ATOM 1375 N N . LEU B 1 11 ? -4.562 -17.094 -24.781 1 40.97 11 LEU B N 1
ATOM 1376 C CA . LEU B 1 11 ? -4.613 -17.609 -23.406 1 40.97 11 LEU B CA 1
ATOM 1377 C C . LEU B 1 11 ? -3.488 -17.016 -22.562 1 40.97 11 LEU B C 1
ATOM 1379 O O . LEU B 1 11 ? -3.689 -16.688 -21.391 1 40.97 11 LEU B O 1
ATOM 1383 N N . ILE B 1 12 ? -2.305 -16.906 -23.188 1 38.78 12 ILE B N 1
ATOM 1384 C CA . ILE B 1 12 ? -1.211 -16.172 -22.562 1 38.78 12 ILE B CA 1
ATOM 1385 C C . ILE B 1 12 ? -1.631 -14.727 -22.328 1 38.78 12 ILE B C 1
ATOM 1387 O O . ILE B 1 12 ? -1.29 -14.125 -21.312 1 38.78 12 ILE B O 1
ATOM 1391 N N . LYS B 1 13 ? -2.328 -14.312 -23.25 1 41.53 13 LYS B N 1
ATOM 1392 C CA . LYS B 1 13 ? -2.766 -12.922 -23.141 1 41.53 13 LYS B CA 1
ATOM 1393 C C . LYS B 1 13 ? -3.779 -12.75 -22.016 1 41.53 13 LYS B C 1
ATOM 1395 O O . LYS B 1 13 ? -3.869 -11.68 -21.422 1 41.53 13 LYS B O 1
ATOM 1400 N N . LYS B 1 14 ? -4.809 -13.461 -22.125 1 43.5 14 LYS B N 1
ATOM 1401 C CA . LYS B 1 14 ? -5.809 -13.406 -21.062 1 43.5 14 LYS B CA 1
ATOM 1402 C C . LYS B 1 14 ? -5.184 -13.734 -19.719 1 43.5 14 LYS B C 1
ATOM 1404 O O . LYS B 1 14 ? -5.504 -13.094 -18.703 1 43.5 14 LYS B O 1
ATOM 1409 N N . ASN B 1 15 ? -4.398 -14.812 -19.594 1 46.41 15 ASN B N 1
ATOM 1410 C CA . ASN B 1 15 ? -3.598 -15.203 -18.438 1 46.41 15 ASN B CA 1
ATOM 1411 C C . ASN B 1 15 ? -2.533 -14.156 -18.125 1 46.41 15 ASN B C 1
ATOM 1413 O O . ASN B 1 15 ? -2.262 -13.883 -16.953 1 46.41 15 ASN B O 1
ATOM 1417 N N . PHE B 1 16 ? -2.027 -13.695 -19.219 1 43 16 PHE B N 1
ATOM 1418 C CA . PHE B 1 16 ? -1.071 -12.594 -19.188 1 43 16 PHE B CA 1
ATOM 1419 C C . PHE B 1 16 ? -1.729 -11.312 -18.688 1 43 16 PHE B C 1
ATOM 1421 O O . PHE B 1 16 ? -1.075 -10.484 -18.062 1 43 16 PHE B O 1
ATOM 1428 N N . LYS B 1 17 ? -2.891 -11.188 -19.172 1 45.19 17 LYS B N 1
ATOM 1429 C CA . LYS B 1 17 ? -3.594 -10.008 -18.688 1 45.19 17 LYS B CA 1
ATOM 1430 C C . LYS B 1 17 ? -3.57 -9.945 -17.156 1 45.19 17 LYS B C 1
ATOM 1432 O O . LYS B 1 17 ? -3.371 -8.883 -16.578 1 45.19 17 LYS B O 1
ATOM 1437 N N . ALA B 1 18 ? -4 -11.094 -16.609 1 49.12 18 ALA B N 1
ATOM 1438 C CA . ALA B 1 18 ? -3.861 -11.188 -15.156 1 49.12 18 ALA B CA 1
ATOM 1439 C C . ALA B 1 18 ? -2.428 -10.891 -14.727 1 49.12 18 ALA B C 1
ATOM 1441 O O . ALA B 1 18 ? -2.205 -10.242 -13.703 1 49.12 18 ALA B O 1
ATOM 1442 N N . ILE B 1 19 ? -1.551 -11.438 -15.555 1 51.19 19 ILE B N 1
ATOM 1443 C CA . ILE B 1 19 ? -0.133 -11.18 -15.328 1 51.19 19 ILE B CA 1
ATOM 1444 C C . ILE B 1 19 ? 0.16 -9.695 -15.531 1 51.19 19 ILE B C 1
ATOM 1446 O O . ILE B 1 19 ? 0.872 -9.086 -14.734 1 51.19 19 ILE B O 1
ATOM 1450 N N . LYS B 1 20 ? -0.235 -9.258 -16.734 1 49.81 20 LYS B N 1
ATOM 1451 C CA . LYS B 1 20 ? -0.015 -7.867 -17.109 1 49.81 20 LYS B CA 1
ATOM 1452 C C . LYS B 1 20 ? -0.624 -6.918 -16.078 1 49.81 20 LYS B C 1
ATOM 1454 O O . LYS B 1 20 ? -0.003 -5.922 -15.695 1 49.81 20 LYS B O 1
ATOM 1459 N N . GLU B 1 21 ? -1.855 -7.227 -15.852 1 52.78 21 GLU B N 1
ATOM 1460 C CA . GLU B 1 21 ? -2.473 -6.375 -14.844 1 52.78 21 GLU B CA 1
ATOM 1461 C C . GLU B 1 21 ? -1.654 -6.363 -13.555 1 52.78 21 GLU B C 1
ATOM 1463 O O . GLU B 1 21 ? -1.56 -5.336 -12.883 1 52.78 21 GLU B O 1
ATOM 1468 N N . HIS B 1 22 ? -1.17 -7.52 -13.359 1 52.59 22 HIS B N 1
ATOM 1469 C CA . HIS B 1 22 ? -0.207 -7.609 -12.266 1 52.59 22 HIS B CA 1
ATOM 1470 C C . HIS B 1 22 ? 1.045 -6.793 -12.57 1 52.59 22 HIS B C 1
ATOM 1472 O O . HIS B 1 22 ? 1.535 -6.059 -11.703 1 52.59 22 HIS B O 1
ATOM 1478 N N . ILE B 1 23 ? 1.558 -7.035 -13.844 1 53.66 23 ILE B N 1
ATOM 1479 C CA . ILE B 1 23 ? 2.748 -6.32 -14.297 1 53.66 23 ILE B CA 1
ATOM 1480 C C . ILE B 1 23 ? 2.488 -4.816 -14.266 1 53.66 23 ILE B C 1
ATOM 1482 O O . ILE B 1 23 ? 3.346 -4.039 -13.836 1 53.66 23 ILE B O 1
ATOM 1486 N N . GLU B 1 24 ? 1.473 -4.504 -14.898 1 52.25 24 GLU B N 1
ATOM 1487 C CA . GLU B 1 24 ? 1.13 -3.086 -14.914 1 52.25 24 GLU B CA 1
ATOM 1488 C C . GLU B 1 24 ? 1.117 -2.5 -13.508 1 52.25 24 GLU B C 1
ATOM 1490 O O . GLU B 1 24 ? 1.541 -1.36 -13.297 1 52.25 24 GLU B O 1
ATOM 1495 N N . ALA B 1 25 ? 0.683 -3.266 -12.688 1 52.47 25 ALA B N 1
ATOM 1496 C CA . ALA B 1 25 ? 0.624 -2.811 -11.297 1 52.47 25 ALA B CA 1
ATOM 1497 C C . ALA B 1 25 ? 2.023 -2.607 -10.727 1 52.47 25 ALA B C 1
ATOM 1499 O O . ALA B 1 25 ? 2.271 -1.642 -10 1 52.47 25 ALA B O 1
ATOM 1500 N N . PHE B 1 26 ? 2.934 -3.402 -11.266 1 53.69 26 PHE B N 1
ATOM 1501 C CA . PHE B 1 26 ? 4.301 -3.268 -10.781 1 53.69 26 PHE B CA 1
ATOM 1502 C C . PHE B 1 26 ? 4.953 -2.012 -11.344 1 53.69 26 PHE B C 1
ATOM 1504 O O . PHE B 1 26 ? 5.711 -1.332 -10.641 1 53.69 26 PHE B O 1
ATOM 1511 N N . GLN B 1 27 ? 4.855 -1.815 -12.641 1 52.94 27 GLN B N 1
ATOM 1512 C CA . GLN B 1 27 ? 5.418 -0.62 -13.258 1 52.94 27 GLN B CA 1
ATOM 1513 C C . GLN B 1 27 ? 4.82 0.646 -12.648 1 52.94 27 GLN B C 1
ATOM 1515 O O . GLN B 1 27 ? 5.512 1.655 -12.5 1 52.94 27 GLN B O 1
ATOM 1520 N N . GLN B 1 28 ? 3.625 0.663 -12.477 1 57.19 28 GLN B N 1
ATOM 1521 C CA . GLN B 1 28 ? 2.926 1.786 -11.859 1 57.19 28 GLN B CA 1
ATOM 1522 C C . GLN B 1 28 ? 3.34 1.958 -10.406 1 57.19 28 GLN B C 1
ATOM 1524 O O . GLN B 1 28 ? 3.053 2.986 -9.789 1 57.19 28 GLN B O 1
ATOM 1529 N N . THR B 1 29 ? 4.367 1.223 -10.156 1 60.38 29 THR B N 1
ATOM 1530 C CA . THR B 1 29 ? 4.695 1.125 -8.742 1 60.38 29 THR B CA 1
ATOM 1531 C C . THR B 1 29 ? 5.566 2.301 -8.305 1 60.38 29 THR B C 1
ATOM 1533 O O . THR B 1 29 ? 5.328 2.9 -7.254 1 60.38 29 THR B O 1
ATOM 1536 N N . ARG B 1 30 ? 6.559 2.771 -9.305 1 63.38 30 ARG B N 1
ATOM 1537 C CA . ARG B 1 30 ? 7.441 3.85 -8.875 1 63.38 30 ARG B CA 1
ATOM 1538 C C . ARG B 1 30 ? 6.68 5.164 -8.742 1 63.38 30 ARG B C 1
ATOM 1540 O O . ARG B 1 30 ? 6.91 5.93 -7.805 1 63.38 30 ARG B O 1
ATOM 1547 N N . GLU B 1 31 ? 5.844 5.301 -9.695 1 70.81 31 GLU B N 1
ATOM 1548 C CA . GLU B 1 31 ? 5.07 6.535 -9.641 1 70.81 31 GLU B CA 1
ATOM 1549 C C . GLU B 1 31 ? 4.102 6.535 -8.461 1 70.81 31 GLU B C 1
ATOM 1551 O O . GLU B 1 31 ? 3.949 7.547 -7.773 1 70.81 31 GLU B O 1
ATOM 1556 N N . ALA B 1 32 ? 3.564 5.406 -8.242 1 74.81 32 ALA B N 1
ATOM 1557 C CA . ALA B 1 32 ? 2.641 5.293 -7.113 1 74.81 32 ALA B CA 1
ATOM 1558 C C . ALA B 1 32 ? 3.365 5.508 -5.785 1 74.81 32 ALA B C 1
ATOM 1560 O O . ALA B 1 32 ? 2.838 6.16 -4.883 1 74.81 32 ALA B O 1
ATOM 1561 N N . HIS B 1 33 ? 4.512 5.004 -5.805 1 75.44 33 HIS B N 1
ATOM 1562 C CA . HIS B 1 33 ? 5.305 5.148 -4.59 1 75.44 33 HIS B CA 1
ATOM 1563 C C . HIS B 1 33 ? 5.711 6.602 -4.371 1 75.44 33 HIS B C 1
ATOM 1565 O O . HIS B 1 33 ? 5.648 7.105 -3.246 1 75.44 33 HIS B O 1
ATOM 1571 N N . ARG B 1 34 ? 6.043 7.254 -5.465 1 79.56 34 ARG B N 1
ATOM 1572 C CA . ARG B 1 34 ? 6.426 8.656 -5.359 1 79.56 34 ARG B CA 1
ATOM 1573 C C . ARG B 1 34 ? 5.258 9.508 -4.863 1 79.56 34 ARG B C 1
ATOM 1575 O O . ARG B 1 34 ? 5.445 10.406 -4.035 1 79.56 34 ARG B O 1
ATOM 1582 N N . HIS B 1 35 ? 4.137 9.258 -5.402 1 87.44 35 HIS B N 1
ATOM 1583 C CA . HIS B 1 35 ? 2.951 9.992 -4.977 1 87.44 35 HIS B CA 1
ATOM 1584 C C . HIS B 1 35 ? 2.658 9.758 -3.498 1 87.44 35 HIS B C 1
ATOM 1586 O O . HIS B 1 35 ? 2.287 10.688 -2.777 1 87.44 35 HIS B O 1
ATOM 1592 N N . GLU B 1 36 ? 2.902 8.562 -3.111 1 89.12 36 GLU B N 1
ATOM 1593 C CA . GLU B 1 36 ? 2.68 8.219 -1.709 1 89.12 36 GLU B CA 1
ATOM 1594 C C . GLU B 1 36 ? 3.625 8.992 -0.795 1 89.12 36 GLU B C 1
ATOM 1596 O O . GLU B 1 36 ? 3.211 9.5 0.249 1 89.12 36 GLU B O 1
ATOM 1601 N N . LEU B 1 37 ? 4.891 9.141 -1.213 1 90.44 37 LEU B N 1
ATOM 1602 C CA . LEU B 1 37 ? 5.867 9.883 -0.42 1 90.44 37 LEU B CA 1
ATOM 1603 C C . LEU B 1 37 ? 5.484 11.359 -0.323 1 90.44 37 LEU B C 1
ATOM 1605 O O . LEU B 1 37 ? 5.527 11.945 0.761 1 90.44 37 LEU B O 1
ATOM 1609 N N . ILE B 1 38 ? 5.156 11.859 -1.475 1 94.56 38 ILE B N 1
ATOM 1610 C CA . ILE B 1 38 ? 4.73 13.25 -1.498 1 94.56 38 ILE B CA 1
ATOM 1611 C C . ILE B 1 38 ? 3.566 13.453 -0.53 1 94.56 38 ILE B C 1
ATOM 1613 O O . ILE B 1 38 ? 3.578 14.383 0.28 1 94.56 38 ILE B O 1
ATOM 1617 N N . ASP B 1 39 ? 2.621 12.555 -0.593 1 93.88 39 ASP B N 1
ATOM 1618 C CA . ASP B 1 39 ? 1.439 12.641 0.26 1 93.88 39 ASP B CA 1
ATOM 1619 C C . ASP B 1 39 ? 1.824 12.594 1.737 1 93.88 39 ASP B C 1
ATOM 1621 O O . ASP B 1 39 ? 1.321 13.383 2.539 1 93.88 39 ASP B O 1
ATOM 1625 N N . ASP B 1 40 ? 2.717 11.75 2.072 1 92.5 40 ASP B N 1
ATOM 1626 C CA . ASP B 1 40 ? 3.141 11.602 3.459 1 92.5 40 ASP B CA 1
ATOM 1627 C C . ASP B 1 40 ? 3.789 12.883 3.979 1 92.5 40 ASP B C 1
ATOM 1629 O O . ASP B 1 40 ? 3.533 13.297 5.109 1 92.5 40 ASP B O 1
ATOM 1633 N N . TYR B 1 41 ? 4.566 13.461 3.195 1 94.88 41 TYR B N 1
ATOM 1634 C CA . TYR B 1 41 ? 5.258 14.672 3.607 1 94.88 41 TYR B CA 1
ATOM 1635 C C . TYR B 1 41 ? 4.277 15.828 3.791 1 94.88 41 TYR B C 1
ATOM 1637 O O . TYR B 1 41 ? 4.336 16.547 4.789 1 94.88 41 TYR B O 1
ATOM 1645 N N . VAL B 1 42 ? 3.414 15.992 2.83 1 96.75 42 V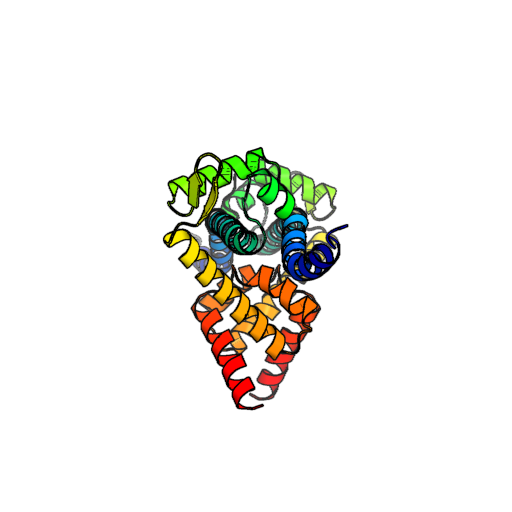AL B N 1
ATOM 1646 C CA . VAL B 1 42 ? 2.482 17.109 2.904 1 96.75 42 VAL B CA 1
ATOM 1647 C C . VAL B 1 42 ? 1.547 16.938 4.098 1 96.75 42 VAL B C 1
ATOM 1649 O O . VAL B 1 42 ? 1.199 17.891 4.777 1 96.75 42 VAL B O 1
ATOM 1652 N N . GLU B 1 43 ? 1.188 15.695 4.32 1 94.19 43 GLU B N 1
ATOM 1653 C CA . GLU B 1 43 ? 0.327 15.414 5.465 1 94.19 43 GLU B CA 1
ATOM 1654 C C . GLU B 1 43 ? 1.041 15.719 6.781 1 94.19 43 GLU B C 1
ATOM 1656 O O . GLU B 1 43 ? 0.447 16.281 7.699 1 94.19 43 GLU B O 1
ATOM 1661 N N . LEU B 1 44 ? 2.271 15.32 6.867 1 93.44 44 LEU B N 1
ATOM 1662 C CA . LEU B 1 44 ? 3.031 15.547 8.094 1 93.44 44 LEU B CA 1
ATOM 1663 C C . LEU B 1 44 ? 3.223 17.031 8.344 1 93.44 44 LEU B C 1
ATOM 1665 O O . LEU B 1 44 ? 3.035 17.5 9.469 1 93.44 44 LEU B O 1
ATOM 1669 N N . ILE B 1 45 ? 3.578 17.719 7.34 1 95.94 45 ILE B N 1
ATOM 1670 C CA . ILE B 1 45 ? 3.795 19.156 7.496 1 95.94 45 ILE B CA 1
ATOM 1671 C C . ILE B 1 45 ? 2.494 19.828 7.926 1 95.94 45 ILE B C 1
ATOM 1673 O O . ILE B 1 45 ? 2.502 20.719 8.781 1 95.94 45 ILE B O 1
ATOM 1677 N N . ASN B 1 46 ? 1.421 19.422 7.316 1 95.56 46 ASN B N 1
ATOM 1678 C CA . ASN B 1 46 ? 0.117 19.938 7.703 1 95.56 46 ASN B CA 1
ATOM 1679 C C . ASN B 1 46 ? -0.185 19.672 9.172 1 95.56 46 ASN B C 1
ATOM 1681 O O . ASN B 1 46 ? -0.798 20.484 9.852 1 95.56 46 ASN B O 1
ATOM 1685 N N . TYR B 1 47 ? 0.193 18.578 9.555 1 91.56 47 TYR B N 1
ATOM 1686 C CA . TYR B 1 47 ? -0.003 18.188 10.945 1 91.56 47 TYR B CA 1
ATOM 1687 C C . TYR B 1 47 ? 0.894 19 11.875 1 91.56 47 TYR B C 1
ATOM 1689 O O . TYR B 1 47 ? 0.434 19.516 12.891 1 91.56 47 TYR B O 1
ATOM 1697 N N . LEU B 1 48 ? 2.148 19.078 11.578 1 93.38 48 LEU B N 1
ATOM 1698 C CA . LEU B 1 48 ? 3.143 19.703 12.43 1 93.38 48 LEU B CA 1
ATOM 1699 C C . LEU B 1 48 ? 2.857 21.203 12.578 1 93.38 48 LEU B C 1
ATOM 1701 O O . LEU B 1 48 ? 3.191 21.797 13.602 1 93.38 48 LEU B O 1
ATOM 1705 N N . LYS B 1 49 ? 2.189 21.734 11.594 1 93.75 49 LYS B N 1
ATOM 1706 C CA . LYS B 1 49 ? 1.861 23.156 11.625 1 93.75 49 LYS B CA 1
ATOM 1707 C C . LYS B 1 49 ? 0.994 23.484 12.836 1 93.75 49 LYS B C 1
ATOM 1709 O O . LYS B 1 49 ? 1.039 24.609 13.344 1 93.75 49 LYS B O 1
ATOM 1714 N N . LYS B 1 50 ? 0.332 22.578 13.25 1 90.94 50 LYS B N 1
ATOM 1715 C CA . LYS B 1 50 ? -0.583 22.781 14.367 1 90.94 50 LYS B CA 1
ATOM 1716 C C . LYS B 1 50 ? 0.145 22.672 15.703 1 90.94 50 LYS B C 1
ATOM 1718 O O . LYS B 1 50 ? -0.367 23.109 16.734 1 90.94 50 LYS B O 1
ATOM 1723 N N . THR B 1 51 ? 1.297 22.109 15.711 1 89.31 51 THR B N 1
ATOM 1724 C CA . THR B 1 51 ? 1.955 21.781 16.969 1 89.31 51 THR B CA 1
ATOM 1725 C C . THR B 1 51 ? 3.27 22.547 17.109 1 89.31 51 THR B C 1
ATOM 1727 O O . THR B 1 51 ? 3.732 22.797 18.219 1 89.31 51 THR B O 1
ATOM 1730 N N . LEU B 1 52 ? 3.84 22.859 16.016 1 91 52 LEU B N 1
ATOM 1731 C CA . LEU B 1 52 ? 5.133 23.531 16.031 1 91 52 LEU B CA 1
ATOM 1732 C C . LEU B 1 52 ? 5.027 24.938 15.453 1 91 52 LEU B C 1
ATOM 1734 O O . LEU B 1 52 ? 4.309 25.156 14.484 1 91 52 LEU B O 1
ATOM 1738 N N . ASP B 1 53 ? 5.746 25.797 16.062 1 92 53 ASP B N 1
ATOM 1739 C CA . ASP B 1 53 ? 5.816 27.156 15.516 1 92 53 ASP B CA 1
ATOM 1740 C C . ASP B 1 53 ? 6.645 27.188 14.234 1 92 53 ASP B C 1
ATOM 1742 O O . ASP B 1 53 ? 6.293 27.891 13.281 1 92 53 ASP B O 1
ATOM 1746 N N . ILE B 1 54 ? 7.758 26.484 14.297 1 94.81 54 ILE B N 1
ATOM 1747 C CA . ILE B 1 54 ? 8.656 26.391 13.148 1 94.81 54 ILE B CA 1
ATOM 1748 C C . ILE B 1 54 ? 8.953 24.938 12.844 1 94.81 54 ILE B C 1
ATOM 1750 O O . ILE B 1 54 ? 9.367 24.172 13.727 1 94.81 54 ILE B O 1
ATOM 1754 N N . ILE B 1 55 ? 8.664 24.625 11.664 1 96.31 55 ILE B N 1
ATOM 1755 C CA . ILE B 1 55 ? 8.953 23.266 11.227 1 96.31 55 ILE B CA 1
ATOM 1756 C C . ILE B 1 55 ? 10.305 23.219 10.516 1 96.31 55 ILE B C 1
ATOM 1758 O O . ILE B 1 55 ? 10.516 23.938 9.531 1 96.31 55 ILE B O 1
ATOM 1762 N N . ARG B 1 56 ? 11.211 22.391 10.977 1 95 56 ARG B N 1
ATOM 1763 C CA . ARG B 1 56 ? 12.539 22.234 10.383 1 95 56 ARG B CA 1
ATOM 1764 C C . ARG B 1 56 ? 12.711 20.859 9.773 1 95 56 ARG B C 1
ATOM 1766 O O . ARG B 1 56 ? 11.938 19.938 10.07 1 95 56 ARG B O 1
ATOM 1773 N N . GLN B 1 57 ? 13.727 20.781 8.875 1 95.19 57 GLN B N 1
ATOM 1774 C CA . GLN B 1 57 ? 14.055 19.516 8.219 1 95.19 57 GLN B CA 1
ATOM 1775 C C . GLN B 1 57 ? 14.25 18.391 9.242 1 95.19 57 GLN B C 1
ATOM 1777 O O . GLN B 1 57 ? 13.805 17.266 9.031 1 95.19 57 GLN B O 1
ATOM 1782 N N . ILE B 1 58 ? 14.852 18.75 10.391 1 94.69 58 ILE B N 1
ATOM 1783 C CA . ILE B 1 58 ? 15.156 17.75 11.398 1 94.69 58 ILE B CA 1
ATOM 1784 C C . ILE B 1 58 ? 13.859 17.219 12.016 1 94.69 58 ILE B C 1
ATOM 1786 O O . ILE B 1 58 ? 13.766 16.047 12.367 1 94.69 58 ILE B O 1
ATOM 1790 N N . ASP B 1 59 ? 12.867 18.078 12.188 1 94.06 59 ASP B N 1
ATOM 1791 C CA . ASP B 1 59 ? 11.57 17.656 12.703 1 94.06 59 ASP B CA 1
ATOM 1792 C C . ASP B 1 59 ? 10.953 16.578 11.805 1 94.06 59 ASP B C 1
ATOM 1794 O O . ASP B 1 59 ? 10.492 15.547 12.289 1 94.06 59 ASP B O 1
ATOM 1798 N N . ILE B 1 60 ? 10.992 16.812 10.531 1 93.88 60 ILE B N 1
ATOM 1799 C CA . ILE B 1 60 ? 10.406 15.898 9.547 1 93.88 60 ILE B CA 1
ATOM 1800 C C . ILE B 1 60 ? 11.164 14.578 9.547 1 93.88 60 ILE B C 1
ATOM 1802 O O . ILE B 1 60 ? 10.555 13.508 9.547 1 93.88 60 ILE B O 1
ATOM 1806 N N . ALA B 1 61 ? 12.492 14.641 9.617 1 93.12 61 ALA B N 1
ATOM 1807 C CA . ALA B 1 61 ? 13.328 13.445 9.633 1 93.12 61 ALA B CA 1
ATOM 1808 C C . ALA B 1 61 ? 13.008 12.562 10.828 1 93.12 61 ALA B C 1
ATOM 1810 O O . ALA B 1 61 ? 12.867 11.344 10.688 1 93.12 61 ALA B O 1
ATOM 1811 N N . ILE B 1 62 ? 12.82 13.188 11.93 1 90.25 62 ILE B N 1
ATOM 1812 C CA . ILE B 1 62 ? 12.531 12.469 13.172 1 90.25 62 ILE B CA 1
ATOM 1813 C C . ILE B 1 62 ? 11.172 11.781 13.062 1 90.25 62 ILE B C 1
ATOM 1815 O O . ILE B 1 62 ? 11.047 10.586 13.32 1 90.25 62 ILE B O 1
ATOM 1819 N N . TYR B 1 63 ? 10.203 12.516 12.57 1 89.06 63 TYR B N 1
ATOM 1820 C CA . TYR B 1 63 ? 8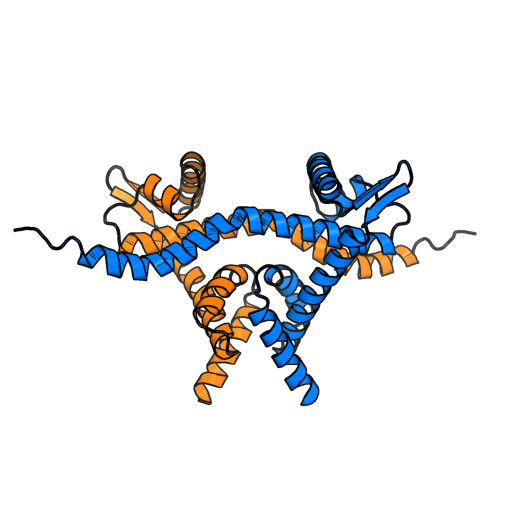.844 11.984 12.531 1 89.06 63 TYR B CA 1
ATOM 1821 C C . TYR B 1 63 ? 8.719 10.875 11.492 1 89.06 63 TYR B C 1
ATOM 1823 O O . TYR B 1 63 ? 7.996 9.898 11.703 1 89.06 63 TYR B O 1
ATOM 1831 N N . LEU B 1 64 ? 9.398 11.023 10.383 1 88.38 64 LEU B N 1
ATOM 1832 C CA . LEU B 1 64 ? 9.289 10.023 9.32 1 88.38 64 LEU B CA 1
ATOM 1833 C C . LEU B 1 64 ? 10.289 8.898 9.523 1 88.38 64 LEU B C 1
ATOM 1835 O O . LEU B 1 64 ? 10.188 7.84 8.898 1 88.38 64 LEU B O 1
ATOM 1839 N N . GLY B 1 65 ? 11.25 9.109 10.367 1 87.81 65 GLY B N 1
ATOM 1840 C CA . GLY B 1 65 ? 12.266 8.094 10.625 1 87.81 65 GLY B CA 1
ATOM 1841 C C . GLY B 1 65 ? 13.227 7.902 9.469 1 87.81 65 GLY B C 1
ATOM 1842 O O . GLY B 1 65 ? 13.57 6.77 9.117 1 87.81 65 GLY B O 1
ATOM 1843 N N . VAL B 1 66 ? 13.508 8.953 8.805 1 90.06 66 VAL B N 1
ATOM 1844 C CA . VAL B 1 66 ? 14.438 8.898 7.684 1 90.06 66 VAL B CA 1
ATOM 1845 C C . VAL B 1 66 ? 15.562 9.906 7.895 1 90.06 66 VAL B C 1
ATOM 1847 O O . VAL B 1 66 ? 15.461 10.789 8.742 1 90.06 66 VAL B O 1
ATOM 1850 N N . ALA B 1 67 ? 16.625 9.688 7.121 1 92.75 67 ALA B N 1
ATOM 1851 C CA . ALA B 1 67 ? 17.797 10.547 7.258 1 92.75 67 ALA B CA 1
ATOM 1852 C C . ALA B 1 67 ? 17.531 11.938 6.699 1 92.75 67 ALA B C 1
ATOM 1854 O O . ALA B 1 67 ? 16.719 12.102 5.781 1 92.75 67 ALA B O 1
ATOM 1855 N N . GLN B 1 68 ? 18.25 12.898 7.234 1 94.56 68 GLN B N 1
ATOM 1856 C CA . GLN B 1 68 ? 18.047 14.289 6.859 1 94.56 68 GLN B CA 1
ATOM 1857 C C . GLN B 1 68 ? 18.328 14.508 5.375 1 94.56 68 GLN B C 1
ATOM 1859 O O . GLN B 1 68 ? 17.609 15.25 4.703 1 94.56 68 GLN B O 1
ATOM 1864 N N . PRO B 1 69 ? 19.312 13.867 4.844 1 96.69 69 PRO B N 1
ATOM 1865 C CA . PRO B 1 69 ? 19.547 14.078 3.412 1 96.69 69 PRO B CA 1
ATOM 1866 C C . PRO B 1 69 ? 18.375 13.594 2.555 1 96.69 69 PRO B C 1
ATOM 1868 O O . PRO B 1 69 ? 18.094 14.172 1.502 1 96.69 69 PRO B O 1
ATOM 1871 N N . THR B 1 70 ? 17.734 12.523 3.01 1 93.94 70 THR B N 1
ATOM 1872 C CA . THR B 1 70 ? 16.531 12.023 2.332 1 93.94 70 THR B CA 1
ATOM 1873 C C . THR B 1 70 ? 15.414 13.062 2.379 1 93.94 70 THR B C 1
ATOM 1875 O O . THR B 1 70 ? 14.758 13.328 1.369 1 93.94 70 THR B O 1
ATOM 1878 N N . VAL B 1 71 ? 15.266 13.617 3.525 1 95.94 71 VAL B N 1
ATOM 1879 C CA . VAL B 1 71 ? 14.25 14.648 3.691 1 95.94 71 VAL B CA 1
ATOM 1880 C C . VAL B 1 71 ? 14.578 15.859 2.82 1 95.94 71 VAL B C 1
ATOM 1882 O O . VAL B 1 71 ? 13.703 16.422 2.166 1 95.94 71 VAL B O 1
ATOM 1885 N N . ALA B 1 72 ? 15.82 16.25 2.83 1 96.94 72 ALA B N 1
ATOM 1886 C CA . ALA B 1 72 ? 16.234 17.406 2.037 1 96.94 72 ALA B CA 1
ATOM 1887 C C . ALA B 1 72 ? 15.883 17.219 0.565 1 96.94 72 ALA B C 1
ATOM 1889 O O . ALA B 1 72 ? 15.367 18.141 -0.079 1 96.94 72 ALA B O 1
ATOM 1890 N N . LYS B 1 73 ? 16.172 16.047 0.091 1 97 73 LYS B N 1
ATOM 1891 C CA . LYS B 1 73 ? 15.852 15.734 -1.299 1 97 73 LYS B CA 1
ATOM 1892 C C . LYS B 1 73 ? 14.352 15.844 -1.562 1 97 73 LYS B C 1
ATOM 1894 O O . LYS B 1 73 ? 13.93 16.406 -2.57 1 97 73 LYS B O 1
ATOM 1899 N N . MET B 1 74 ? 13.625 15.352 -0.663 1 96.81 74 MET B N 1
ATOM 1900 C CA . MET B 1 74 ? 12.18 15.375 -0.832 1 96.81 74 MET B CA 1
ATOM 1901 C C . MET B 1 74 ? 11.633 16.797 -0.701 1 96.81 74 MET B C 1
ATOM 1903 O O . MET B 1 74 ? 10.711 17.188 -1.417 1 96.81 74 MET B O 1
ATOM 1907 N N . LEU B 1 75 ? 12.188 17.5 0.219 1 97.44 75 LEU B N 1
ATOM 1908 C CA . LEU B 1 75 ? 11.758 18.891 0.363 1 97.44 75 LEU B CA 1
ATOM 1909 C C . LEU B 1 75 ? 12.039 19.688 -0.91 1 97.44 75 LEU B C 1
ATOM 1911 O O . LEU B 1 75 ? 11.242 20.547 -1.297 1 97.44 75 LEU B O 1
ATOM 1915 N N . ARG B 1 76 ? 13.117 19.422 -1.488 1 97.38 76 ARG B N 1
ATOM 1916 C CA . ARG B 1 76 ? 13.422 20.062 -2.764 1 97.38 76 ARG B CA 1
ATOM 1917 C C . ARG B 1 76 ? 12.375 19.703 -3.816 1 97.38 76 ARG B C 1
ATOM 1919 O O . ARG B 1 76 ? 11.883 20.578 -4.539 1 97.38 76 ARG B O 1
ATOM 1926 N N . ARG B 1 77 ? 12.016 18.469 -3.898 1 97.19 77 ARG B N 1
ATOM 1927 C CA . ARG B 1 77 ? 11 18 -4.836 1 97.19 77 ARG B CA 1
ATOM 1928 C C . ARG B 1 77 ? 9.656 18.672 -4.574 1 97.19 77 ARG B C 1
ATOM 1930 O O . ARG B 1 77 ? 8.969 19.062 -5.512 1 97.19 77 ARG B O 1
ATOM 1937 N N . LEU B 1 78 ? 9.305 18.797 -3.338 1 98.12 78 LEU B N 1
ATOM 1938 C CA . LEU B 1 78 ? 8.047 19.422 -2.963 1 98.12 78 LEU B CA 1
ATOM 1939 C C . LEU B 1 78 ? 8.047 20.906 -3.338 1 98.12 78 LEU B C 1
ATOM 1941 O O . LEU B 1 78 ? 7.035 21.438 -3.791 1 98.12 78 LEU B O 1
ATOM 1945 N N . PHE B 1 79 ? 9.164 21.516 -3.113 1 97.88 79 PHE B N 1
ATOM 1946 C CA . PHE B 1 79 ? 9.305 22.922 -3.465 1 97.88 79 PHE B CA 1
ATOM 1947 C C . PHE B 1 79 ? 9.148 23.125 -4.965 1 97.88 79 PHE B C 1
ATOM 1949 O O . PHE B 1 79 ? 8.391 23.984 -5.406 1 97.88 79 PHE B O 1
ATOM 1956 N N . GLU B 1 80 ? 9.82 22.25 -5.734 1 97.69 80 GLU B N 1
ATOM 1957 C CA . GLU B 1 80 ? 9.766 22.344 -7.191 1 97.69 80 GLU B CA 1
ATOM 1958 C C . GLU B 1 80 ? 8.352 22.078 -7.707 1 97.69 80 GLU B C 1
ATOM 1960 O O . GLU B 1 80 ? 7.941 22.641 -8.719 1 97.69 80 GLU B O 1
ATOM 1965 N N . ALA B 1 81 ? 7.641 21.297 -6.992 1 97.69 81 ALA B N 1
ATOM 1966 C CA . ALA B 1 81 ? 6.27 20.969 -7.375 1 97.69 81 ALA B CA 1
ATOM 1967 C C . ALA B 1 81 ? 5.297 22.047 -6.902 1 97.69 81 ALA B C 1
ATOM 1969 O O . ALA B 1 81 ? 4.098 21.969 -7.184 1 97.69 81 ALA B O 1
ATOM 1970 N N . GLY B 1 82 ? 5.754 23.016 -6.113 1 98.19 82 GLY B N 1
ATOM 1971 C CA . GLY B 1 82 ? 4.938 24.125 -5.645 1 98.19 82 GLY B CA 1
ATOM 1972 C C . GLY B 1 82 ? 4.082 23.766 -4.445 1 98.19 82 GLY B C 1
ATOM 1973 O O . GLY B 1 82 ? 3.059 24.406 -4.191 1 98.19 82 GLY B O 1
ATOM 1974 N N . LEU B 1 83 ? 4.477 22.719 -3.693 1 98.5 83 LEU B N 1
ATOM 1975 C CA . LEU B 1 83 ? 3.656 22.219 -2.59 1 98.5 83 LEU B CA 1
ATOM 1976 C C . LEU B 1 83 ? 4.102 22.844 -1.267 1 98.5 83 LEU B C 1
ATOM 1978 O O . LEU B 1 83 ? 3.334 22.859 -0.302 1 98.5 83 LEU B O 1
ATOM 1982 N N . ILE B 1 84 ? 5.355 23.234 -1.227 1 98.31 84 ILE B N 1
ATOM 1983 C CA . ILE B 1 84 ? 5.852 23.844 0.001 1 98.31 84 ILE B CA 1
ATOM 1984 C C . ILE B 1 84 ? 6.633 25.109 -0.333 1 98.31 84 ILE B C 1
ATOM 1986 O O . ILE B 1 84 ? 6.965 25.359 -1.495 1 98.31 84 ILE B O 1
ATOM 1990 N N . LYS B 1 85 ? 6.828 25.922 0.627 1 96.94 85 LYS B N 1
ATOM 1991 C CA . LYS B 1 85 ? 7.777 27.031 0.634 1 96.94 85 LYS B CA 1
ATOM 1992 C C . LYS B 1 85 ? 8.711 26.953 1.839 1 96.94 85 LYS B C 1
ATOM 1994 O O . LYS B 1 85 ? 8.367 26.344 2.854 1 96.94 85 LYS B O 1
ATOM 1999 N N . LYS B 1 86 ? 9.82 27.375 1.538 1 91.31 86 LYS B N 1
ATOM 2000 C CA . LYS B 1 86 ? 10.805 27.484 2.609 1 91.31 86 LYS B CA 1
ATOM 2001 C C . LYS B 1 86 ? 11.281 28.922 2.779 1 91.31 86 LYS B C 1
ATOM 2003 O O . LYS B 1 86 ? 11.648 29.578 1.804 1 91.31 86 LYS B O 1
ATOM 2008 N N . MET B 1 87 ? 11.031 29.453 3.908 1 79.62 87 MET B N 1
ATOM 2009 C CA . MET B 1 87 ? 11.539 30.797 4.164 1 79.62 87 MET B CA 1
ATOM 2010 C C . MET B 1 87 ? 12.656 30.781 5.199 1 79.62 87 MET B C 1
ATOM 2012 O O . MET B 1 87 ? 12.523 30.125 6.238 1 79.62 87 MET B O 1
ATOM 2016 N N . SER B 1 88 ? 13.547 31.562 4.828 1 77.06 88 SER B N 1
ATOM 2017 C CA . SER B 1 88 ? 14.633 31.719 5.793 1 77.06 88 SER B CA 1
ATOM 2018 C C . SER B 1 88 ? 14.102 32.094 7.172 1 77.06 88 SER B C 1
ATOM 2020 O O . SER B 1 88 ? 13.141 32.844 7.293 1 77.06 88 SER B O 1
ATOM 2022 N N . TYR B 1 89 ? 14.453 31.234 8.234 1 79.44 89 TYR B N 1
ATOM 2023 C CA . TYR B 1 89 ? 14.195 31.438 9.656 1 79.44 89 TYR B CA 1
ATOM 2024 C C . TYR B 1 89 ? 12.758 31.078 10.008 1 79.44 89 TYR B C 1
ATOM 2026 O O . TYR B 1 89 ? 12.414 30.922 11.18 1 79.44 89 TYR B O 1
ATOM 2034 N N . ARG B 1 90 ? 11.852 30.969 8.953 1 81.75 90 ARG B N 1
ATOM 2035 C CA . ARG B 1 90 ? 10.453 30.688 9.258 1 81.75 90 ARG B CA 1
ATOM 2036 C C . ARG B 1 90 ? 10.141 29.203 9.102 1 81.75 90 ARG B C 1
ATOM 2038 O O . ARG B 1 90 ? 9.078 28.734 9.523 1 81.75 90 ARG B O 1
ATOM 2045 N N . GLY B 1 91 ? 10.992 28.531 8.523 1 94.81 91 GLY B N 1
ATOM 2046 C CA . GLY B 1 91 ? 10.836 27.078 8.461 1 94.81 91 GLY B CA 1
ATOM 2047 C C . GLY B 1 91 ? 10.086 26.625 7.227 1 94.81 91 GLY B C 1
ATOM 2048 O O . GLY B 1 91 ? 10.141 27.266 6.18 1 94.81 91 GLY B O 1
ATOM 2049 N N . ILE B 1 92 ? 9.516 25.531 7.254 1 97.25 92 ILE B N 1
ATOM 2050 C CA . ILE B 1 92 ? 8.844 24.875 6.133 1 97.25 92 ILE B CA 1
ATOM 2051 C C . ILE B 1 92 ? 7.332 25.016 6.293 1 97.25 92 ILE B C 1
ATOM 2053 O O . ILE B 1 92 ? 6.793 24.766 7.371 1 97.25 92 ILE B O 1
ATOM 2057 N N . PHE B 1 93 ? 6.684 25.438 5.246 1 95.88 93 PHE B N 1
ATOM 2058 C CA . PHE B 1 93 ? 5.23 25.5 5.324 1 95.88 93 PHE B CA 1
ATOM 2059 C C . PHE B 1 93 ? 4.594 25.078 4.008 1 95.88 93 PHE B C 1
ATOM 2061 O O . PHE B 1 93 ? 5.215 25.188 2.947 1 95.88 93 PHE B O 1
ATOM 2068 N N . LEU B 1 94 ? 3.373 24.672 4.051 1 97.75 94 LEU B N 1
ATOM 2069 C CA . LEU B 1 94 ? 2.623 24.297 2.859 1 97.75 94 LEU B CA 1
ATOM 2070 C C . LEU B 1 94 ? 2.129 25.531 2.107 1 97.75 94 LEU B C 1
ATOM 2072 O O . LEU B 1 94 ? 1.71 26.516 2.725 1 97.75 94 LEU B O 1
ATOM 2076 N N . THR B 1 95 ? 2.209 25.453 0.772 1 98.25 95 THR B N 1
ATOM 2077 C CA . THR B 1 95 ? 1.455 26.391 -0.049 1 98.25 95 THR B CA 1
ATOM 2078 C C . THR B 1 95 ? -0.034 26.062 -0.025 1 98.25 95 THR B C 1
ATOM 2080 O O . THR B 1 95 ? -0.447 25.078 0.601 1 98.25 95 THR B O 1
ATOM 2083 N N . ASP B 1 96 ? -0.83 26.953 -0.715 1 98.12 96 ASP B N 1
ATOM 2084 C CA . ASP B 1 96 ? -2.246 26.625 -0.853 1 98.12 96 ASP B CA 1
ATOM 2085 C C . ASP B 1 96 ? -2.439 25.297 -1.58 1 98.12 96 ASP B C 1
ATOM 2087 O O . ASP B 1 96 ? -3.301 24.5 -1.207 1 98.12 96 ASP B O 1
ATOM 2091 N N . LYS B 1 97 ? -1.643 25.094 -2.566 1 98.44 97 LYS B N 1
ATOM 2092 C CA . LYS B 1 97 ? -1.671 23.844 -3.311 1 98.44 97 LYS B CA 1
ATOM 2093 C C . LYS B 1 97 ? -1.322 22.656 -2.41 1 98.44 97 LYS B C 1
ATOM 2095 O O . LYS B 1 97 ? -1.987 21.625 -2.455 1 98.44 97 LYS B O 1
ATOM 2100 N N . GLY B 1 98 ? -0.271 22.828 -1.606 1 98.31 98 GLY B N 1
ATOM 2101 C CA . GLY B 1 98 ? 0.122 21.797 -0.663 1 98.31 98 GLY B CA 1
ATOM 2102 C C . GLY B 1 98 ? -0.944 21.5 0.374 1 98.31 98 GLY B C 1
ATOM 2103 O O . GLY B 1 98 ? -1.184 20.344 0.71 1 98.31 98 GLY B O 1
ATOM 2104 N N . LYS B 1 99 ? -1.58 22.562 0.819 1 97.88 99 LYS B N 1
ATOM 2105 C CA . LYS B 1 99 ? -2.65 22.406 1.801 1 97.88 99 LYS B CA 1
ATOM 2106 C C . LYS B 1 99 ? -3.832 21.641 1.216 1 97.88 99 LYS B C 1
ATOM 2108 O O . LYS B 1 99 ? -4.395 20.766 1.871 1 97.88 99 LYS B O 1
ATOM 2113 N N . LYS B 1 100 ? -4.184 22 0.048 1 98.12 100 LYS B N 1
ATOM 2114 C CA . LYS B 1 100 ? -5.289 21.312 -0.623 1 98.12 100 LYS B CA 1
ATOM 2115 C C . LYS B 1 100 ? -5 19.828 -0.773 1 98.12 100 LYS B C 1
ATOM 2117 O O . LYS B 1 100 ? -5.883 19 -0.549 1 98.12 100 LYS B O 1
ATOM 2122 N N . LEU B 1 101 ? -3.791 19.531 -1.114 1 97.62 101 LEU B N 1
ATOM 2123 C CA . LEU B 1 101 ? -3.4 18.125 -1.258 1 97.62 101 LEU B CA 1
ATOM 2124 C C . LEU B 1 101 ? -3.463 17.406 0.084 1 97.62 101 LEU B C 1
ATOM 2126 O O . LEU B 1 101 ? -3.963 16.281 0.166 1 97.62 101 LEU B O 1
ATOM 2130 N N . ALA B 1 102 ? -2.982 18.031 1.103 1 96.81 102 ALA B N 1
ATOM 2131 C CA . ALA B 1 102 ? -3.018 17.438 2.438 1 96.81 102 ALA B CA 1
ATOM 2132 C C . ALA B 1 102 ? -4.449 17.156 2.875 1 96.81 102 ALA B C 1
ATOM 2134 O O . ALA B 1 102 ? -4.738 16.094 3.428 1 96.81 102 ALA B O 1
ATOM 2135 N N . ILE B 1 103 ? -5.34 18.062 2.594 1 96.38 103 ILE B N 1
ATOM 2136 C CA . ILE B 1 103 ? -6.742 17.922 2.971 1 96.38 103 ILE B CA 1
ATOM 2137 C C . ILE B 1 103 ? -7.383 16.781 2.186 1 96.38 103 ILE B C 1
ATOM 2139 O O . ILE B 1 103 ? -8.117 15.969 2.748 1 96.38 103 ILE B O 1
ATOM 2143 N N . LYS B 1 104 ? -7.098 16.766 0.924 1 96.5 104 LYS B N 1
ATOM 2144 C CA . LYS B 1 104 ? -7.617 15.695 0.078 1 96.5 104 LYS B CA 1
ATOM 2145 C C . LYS B 1 104 ? -7.176 14.328 0.59 1 96.5 104 LYS B C 1
ATOM 2147 O O . LYS B 1 104 ? -7.988 13.406 0.694 1 96.5 104 LYS B O 1
ATOM 2152 N N . ASN B 1 105 ? -5.918 14.203 0.897 1 94.69 105 ASN B N 1
ATOM 2153 C CA . ASN B 1 105 ? -5.383 12.953 1.421 1 94.69 105 ASN B CA 1
ATOM 2154 C C . ASN B 1 105 ? -6.051 12.562 2.736 1 94.69 105 ASN B C 1
ATOM 2156 O O . ASN B 1 105 ? -6.379 11.391 2.945 1 94.69 105 ASN B O 1
ATOM 2160 N N . HIS B 1 106 ? -6.188 13.539 3.57 1 94.12 106 HIS B N 1
ATOM 2161 C CA . HIS B 1 106 ? -6.816 13.297 4.863 1 94.12 106 HIS B CA 1
ATOM 2162 C C . HIS B 1 106 ? -8.25 12.797 4.695 1 94.12 106 HIS B C 1
ATOM 2164 O O . HIS B 1 106 ? -8.688 11.898 5.418 1 94.12 106 HIS B O 1
ATOM 2170 N N . LYS B 1 107 ? -8.945 13.375 3.795 1 96.12 107 LYS B N 1
ATOM 2171 C CA . LYS B 1 107 ? -10.312 12.938 3.523 1 96.12 107 LYS B CA 1
ATOM 2172 C C . LYS B 1 107 ? -10.352 11.469 3.111 1 96.12 107 LYS B C 1
ATOM 2174 O O . LYS B 1 107 ? -11.211 10.711 3.566 1 96.12 107 LYS B O 1
ATOM 2179 N N . ARG B 1 108 ? -9.469 11.094 2.271 1 96.31 108 ARG B N 1
ATOM 2180 C CA . ARG B 1 108 ? -9.391 9.703 1.843 1 96.31 108 ARG B CA 1
ATOM 2181 C C . ARG B 1 108 ? -9.148 8.781 3.029 1 96.31 108 ARG B C 1
ATOM 2183 O O . ARG B 1 108 ? -9.828 7.762 3.182 1 96.31 108 ARG B O 1
ATOM 2190 N N . HIS B 1 109 ? -8.242 9.164 3.857 1 94.88 109 HIS B N 1
ATOM 2191 C CA . HIS B 1 109 ? -7.93 8.391 5.055 1 94.88 109 HIS B CA 1
ATOM 2192 C C . HIS B 1 109 ? -9.156 8.242 5.945 1 94.88 109 HIS B C 1
ATOM 2194 O O . HIS B 1 109 ? -9.461 7.137 6.41 1 94.88 109 HIS B O 1
ATOM 2200 N N . VAL B 1 110 ? -9.805 9.32 6.141 1 96.5 110 VAL B N 1
ATOM 2201 C CA . VAL B 1 110 ? -10.977 9.336 7.016 1 96.5 110 VAL B CA 1
ATOM 2202 C C . VAL B 1 110 ? -12.055 8.422 6.445 1 96.5 110 VAL B C 1
ATOM 2204 O O . VAL B 1 110 ? -12.688 7.656 7.184 1 96.5 110 VAL B O 1
ATOM 2207 N N . ILE B 1 111 ? -12.273 8.469 5.184 1 97.5 111 ILE B N 1
ATOM 2208 C CA . ILE B 1 111 ? -13.281 7.633 4.543 1 97.5 111 ILE B CA 1
ATOM 2209 C C . ILE B 1 111 ? -12.938 6.16 4.754 1 97.5 111 ILE B C 1
ATOM 2211 O O . ILE B 1 111 ? -13.797 5.367 5.156 1 97.5 111 ILE B O 1
ATOM 2215 N N . VAL B 1 112 ? -11.727 5.805 4.523 1 97.25 112 VAL B N 1
ATOM 2216 C CA . VAL B 1 112 ? -11.312 4.41 4.672 1 97.25 112 VAL B CA 1
ATOM 2217 C C . VAL B 1 112 ? -11.461 3.98 6.129 1 97.25 112 VAL B C 1
ATOM 2219 O O . VAL B 1 112 ? -11.992 2.906 6.414 1 97.25 112 VAL B O 1
ATOM 2222 N N . LYS B 1 113 ? -11.008 4.836 6.992 1 96.81 113 LYS B N 1
ATOM 2223 C CA . LYS B 1 113 ? -11.078 4.52 8.422 1 96.81 113 LYS B CA 1
ATOM 2224 C C . LYS B 1 113 ? -12.523 4.324 8.867 1 96.81 113 LYS B C 1
ATOM 2226 O O . LYS B 1 113 ? -12.844 3.332 9.531 1 96.81 113 LYS B O 1
ATOM 2231 N N . LYS B 1 114 ? -13.328 5.242 8.508 1 97.44 114 LYS B N 1
ATOM 2232 C CA . LYS B 1 114 ? -14.742 5.141 8.867 1 97.44 114 LYS B CA 1
ATOM 2233 C C . LYS B 1 114 ? -15.367 3.875 8.281 1 97.44 114 LYS B C 1
ATOM 2235 O O . LYS B 1 114 ? -16.188 3.225 8.93 1 97.44 114 LYS B O 1
ATOM 2240 N N . PHE B 1 115 ? -15.047 3.529 7.129 1 97.62 115 PHE B N 1
ATOM 2241 C CA . PHE B 1 115 ? -15.523 2.311 6.484 1 97.62 115 PHE B CA 1
ATOM 2242 C C . PHE B 1 115 ? -15.133 1.082 7.297 1 97.62 115 PHE B C 1
ATOM 2244 O O . PHE B 1 115 ? -15.977 0.24 7.602 1 97.62 115 PHE B O 1
ATOM 2251 N N . LEU B 1 116 ? -13.859 1.02 7.68 1 96.94 116 LEU B N 1
ATOM 2252 C CA . LEU B 1 116 ? -13.383 -0.12 8.453 1 96.94 116 LEU B CA 1
ATOM 2253 C C . LEU B 1 116 ? -14.086 -0.194 9.805 1 96.94 116 LEU B C 1
ATOM 2255 O O . LEU B 1 116 ? -14.461 -1.278 10.258 1 96.94 116 LEU B O 1
ATOM 2259 N N . LEU B 1 117 ? -14.258 0.959 10.406 1 97.12 117 LEU B N 1
ATOM 2260 C CA . LEU B 1 117 ? -14.992 1.009 11.664 1 97.12 117 LEU B CA 1
ATOM 2261 C C . LEU B 1 117 ? -16.406 0.484 11.492 1 97.12 117 LEU B C 1
ATOM 2263 O O . LEU B 1 117 ? -16.922 -0.25 12.344 1 97.12 117 LEU B O 1
ATOM 2267 N N . SER B 1 118 ? -16.984 0.841 10.438 1 95.62 118 SER B N 1
ATOM 2268 C CA . SER B 1 118 ? -18.359 0.435 10.172 1 95.62 118 SER B CA 1
ATOM 2269 C C . SER B 1 118 ? -18.453 -1.071 9.953 1 95.62 118 SER B C 1
ATOM 2271 O O . SER B 1 118 ? -19.531 -1.65 10.062 1 95.62 118 SER B O 1
ATOM 2273 N N . LEU B 1 119 ? -17.391 -1.724 9.578 1 94.44 119 LEU B N 1
ATOM 2274 C CA . LEU B 1 119 ? -17.344 -3.172 9.406 1 94.44 119 LEU B CA 1
ATOM 2275 C C . LEU B 1 119 ? -17.141 -3.873 10.75 1 94.44 119 LEU B C 1
ATOM 2277 O O . LEU B 1 119 ? -17.188 -5.102 10.82 1 94.44 119 LEU B O 1
ATOM 2281 N N . GLY B 1 120 ? -16.797 -3.092 11.758 1 94.38 120 GLY B N 1
ATOM 2282 C CA . GLY B 1 120 ? -16.625 -3.652 13.086 1 94.38 120 GLY B CA 1
ATOM 2283 C C . GLY B 1 120 ? -15.172 -3.795 13.492 1 94.38 120 GLY B C 1
ATOM 2284 O O . GLY B 1 120 ? -14.859 -4.457 14.484 1 94.38 120 GLY B O 1
ATOM 2285 N N . ILE B 1 121 ? -14.328 -3.23 12.781 1 96.44 121 ILE B N 1
ATOM 2286 C CA . ILE B 1 121 ? -12.914 -3.26 13.125 1 96.44 121 ILE B CA 1
ATOM 2287 C C . ILE B 1 121 ? -12.641 -2.295 14.273 1 96.44 121 ILE B C 1
ATOM 2289 O O . ILE B 1 121 ? -13.164 -1.178 14.297 1 96.44 121 ILE B O 1
ATOM 2293 N N . ASP B 1 122 ? -11.797 -2.703 15.211 1 96.06 122 ASP B N 1
ATOM 2294 C CA . ASP B 1 122 ? -11.508 -1.836 16.344 1 96.06 122 ASP B CA 1
ATOM 2295 C C . ASP B 1 122 ? -10.719 -0.603 15.914 1 96.06 122 ASP B C 1
ATOM 2297 O O . ASP B 1 122 ? -10.055 -0.619 14.883 1 96.06 122 ASP B O 1
ATOM 2301 N N . LEU B 1 123 ? -10.742 0.375 16.719 1 95.44 123 LEU B N 1
ATOM 2302 C CA . LEU B 1 123 ? -10.227 1.699 16.391 1 95.44 123 LEU B CA 1
ATOM 2303 C C . LEU B 1 123 ? -8.742 1.631 16.031 1 95.44 123 LEU B C 1
ATOM 2305 O O . LEU B 1 123 ? -8.32 2.188 15.023 1 95.44 123 LEU B O 1
ATOM 2309 N N . LYS B 1 124 ? -8.008 0.933 16.828 1 93.19 124 LYS B N 1
ATOM 2310 C CA . LYS B 1 124 ? -6.566 0.853 16.625 1 93.19 124 LYS B CA 1
ATOM 2311 C C . LYS B 1 124 ? -6.238 0.191 15.281 1 93.19 124 LYS B C 1
ATOM 2313 O O . LYS B 1 124 ? -5.445 0.72 14.5 1 93.19 124 LYS B O 1
ATOM 2318 N N . THR B 1 125 ? -6.848 -0.924 15.016 1 94.38 125 THR B N 1
ATOM 2319 C CA . THR B 1 125 ? -6.633 -1.657 13.773 1 94.38 125 THR B CA 1
ATOM 2320 C C . THR B 1 125 ? -7.113 -0.845 12.57 1 94.38 125 THR B C 1
ATOM 2322 O O . THR B 1 125 ? -6.445 -0.796 11.539 1 94.38 125 THR B O 1
ATOM 2325 N N . ALA B 1 126 ? -8.227 -0.21 12.734 1 96 126 ALA B N 1
ATOM 2326 C CA . ALA B 1 126 ? -8.789 0.6 11.656 1 96 126 ALA B CA 1
ATOM 2327 C C . ALA B 1 126 ? -7.848 1.744 11.281 1 96 126 ALA B C 1
ATOM 2329 O O . ALA B 1 126 ? -7.68 2.061 10.102 1 96 126 ALA B O 1
ATOM 2330 N N . GLN B 1 127 ? -7.312 2.314 12.297 1 92.88 127 GLN B N 1
ATOM 2331 C CA . GLN B 1 127 ? -6.371 3.406 12.07 1 92.88 127 GLN B CA 1
ATOM 2332 C C . GLN B 1 127 ? -5.141 2.924 11.305 1 92.88 127 GLN B C 1
ATOM 2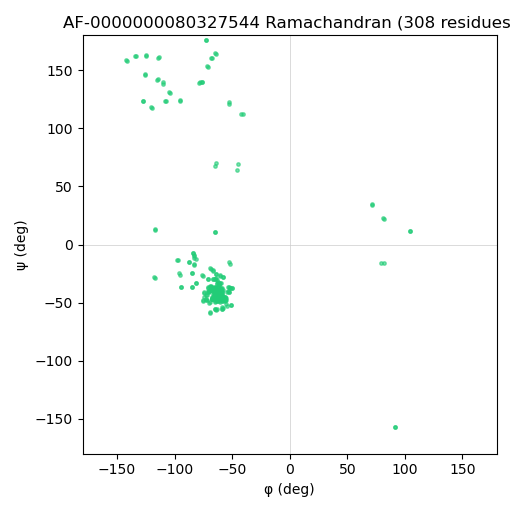334 O O . GLN B 1 127 ? -4.754 3.52 10.297 1 92.88 127 GLN B O 1
ATOM 2339 N N . LEU B 1 128 ? -4.598 1.851 11.719 1 90.75 128 LEU B N 1
ATOM 2340 C CA . LEU B 1 128 ? -3.385 1.311 11.117 1 90.75 128 LEU B CA 1
ATOM 2341 C C . LEU B 1 128 ? -3.652 0.832 9.695 1 90.75 128 LEU B C 1
ATOM 2343 O O . LEU B 1 128 ? -2.902 1.162 8.773 1 90.75 128 LEU B O 1
ATOM 2347 N N . ASP B 1 129 ? -4.719 0.098 9.555 1 94.06 129 ASP B N 1
ATOM 2348 C CA . ASP B 1 129 ? -5.027 -0.453 8.234 1 94.06 129 ASP B CA 1
ATOM 2349 C C . ASP B 1 129 ? -5.406 0.653 7.254 1 94.06 129 ASP B C 1
ATOM 2351 O O . ASP B 1 129 ? -5.051 0.591 6.074 1 94.06 129 ASP B O 1
ATOM 2355 N N . ALA B 1 130 ? -6.102 1.66 7.703 1 95.31 130 ALA B N 1
ATOM 2356 C CA . ALA B 1 130 ? -6.488 2.768 6.836 1 95.31 130 ALA B CA 1
ATOM 2357 C C . ALA B 1 130 ? -5.262 3.488 6.281 1 95.31 130 ALA B C 1
ATOM 2359 O O . ALA B 1 130 ? -5.234 3.867 5.105 1 95.31 130 ALA B O 1
ATOM 2360 N N . GLU B 1 131 ? -4.305 3.646 7.086 1 89.75 131 GLU B N 1
ATOM 2361 C CA . GLU B 1 131 ? -3.068 4.297 6.66 1 89.75 131 GLU B CA 1
ATOM 2362 C C . GLU B 1 131 ? -2.408 3.535 5.516 1 89.75 131 GLU B C 1
ATOM 2364 O O . GLU B 1 131 ? -1.841 4.141 4.605 1 89.75 131 GLU B O 1
ATOM 2369 N N . GLY B 1 132 ? -2.566 2.238 5.555 1 87.94 132 GLY B N 1
ATOM 2370 C CA . GLY B 1 132 ? -1.967 1.401 4.531 1 87.94 132 GLY B CA 1
ATOM 2371 C C . GLY B 1 132 ? -2.822 1.281 3.283 1 87.94 132 GLY B C 1
ATOM 2372 O O . GLY B 1 132 ? -2.303 1.067 2.186 1 87.94 132 GLY B O 1
ATOM 2373 N N . ILE B 1 133 ? -4.051 1.457 3.404 1 93.94 133 ILE B N 1
ATOM 2374 C CA . ILE B 1 133 ? -5.004 1.149 2.346 1 93.94 133 ILE B CA 1
ATOM 2375 C C . ILE B 1 133 ? -5.293 2.406 1.527 1 93.94 133 ILE B C 1
ATOM 2377 O O . ILE B 1 133 ? -5.508 2.33 0.315 1 93.94 133 ILE B O 1
ATOM 2381 N N . GLU B 1 134 ? -5.348 3.537 2.139 1 94.12 134 GLU B N 1
ATOM 2382 C CA . GLU B 1 134 ? -5.949 4.746 1.587 1 94.12 134 GLU B CA 1
ATOM 2383 C C . GLU B 1 134 ? -5.293 5.137 0.265 1 94.12 134 GLU B C 1
ATOM 2385 O O . GLU B 1 134 ? -5.957 5.648 -0.638 1 94.12 134 GLU B O 1
ATOM 2390 N N . HIS B 1 135 ? -4.047 4.785 0.089 1 90.56 135 HIS B N 1
ATOM 2391 C CA . HIS B 1 135 ? -3.318 5.168 -1.114 1 90.56 135 HIS B CA 1
ATOM 2392 C C . HIS B 1 135 ? -3.602 4.207 -2.262 1 90.56 135 HIS B C 1
ATOM 2394 O O . HIS B 1 135 ? -3.277 4.496 -3.416 1 90.56 135 HIS B O 1
ATOM 2400 N N . HIS B 1 136 ? -4.262 3.135 -1.973 1 88.5 136 HIS B N 1
ATOM 2401 C CA . HIS B 1 136 ? -4.402 2.08 -2.971 1 88.5 136 HIS B CA 1
ATOM 2402 C C . HIS B 1 136 ? -5.863 1.867 -3.348 1 88.5 136 HIS B C 1
ATOM 2404 O O . HIS B 1 136 ? -6.207 0.859 -3.969 1 88.5 136 HIS B O 1
ATOM 2410 N N . VAL B 1 137 ? -6.609 2.75 -2.971 1 93.69 137 VAL B N 1
ATOM 2411 C CA . VAL B 1 137 ? -8.039 2.643 -3.248 1 93.69 137 VAL B CA 1
ATOM 2412 C C . VAL B 1 137 ? -8.438 3.656 -4.32 1 93.69 137 VAL B C 1
ATOM 2414 O O . VAL B 1 137 ? -8.156 4.852 -4.188 1 93.69 137 VAL B O 1
ATOM 2417 N N . SER B 1 138 ? -9.008 3.156 -5.348 1 94.94 138 SER B N 1
ATOM 2418 C CA . SER B 1 138 ? -9.477 4.039 -6.41 1 94.94 138 SER B CA 1
ATOM 2419 C C . SER B 1 138 ? -10.594 4.953 -5.906 1 94.94 138 SER B C 1
ATOM 2421 O O . SER B 1 138 ? -11.188 4.703 -4.859 1 94.94 138 SER B O 1
ATOM 2423 N N . ASP B 1 139 ? -10.852 6.02 -6.73 1 95.44 139 ASP B N 1
ATOM 2424 C CA . ASP B 1 139 ? -11.945 6.922 -6.391 1 95.44 139 ASP B CA 1
ATOM 2425 C C . ASP B 1 139 ? -13.281 6.184 -6.375 1 95.44 139 ASP B C 1
ATOM 2427 O O . ASP B 1 139 ? -14.148 6.465 -5.543 1 95.44 139 ASP B O 1
ATOM 2431 N N . ASN B 1 140 ? -13.406 5.23 -7.262 1 95.38 140 ASN B N 1
ATOM 2432 C CA . ASN B 1 140 ? -14.625 4.422 -7.301 1 95.38 140 ASN B CA 1
ATOM 2433 C C . ASN B 1 140 ? -14.797 3.607 -6.02 1 95.38 140 ASN B C 1
ATOM 2435 O O . ASN B 1 140 ? -15.883 3.576 -5.445 1 95.38 140 ASN B O 1
ATOM 2439 N N . THR B 1 141 ? -13.766 3.043 -5.598 1 96.81 141 THR B N 1
ATOM 2440 C CA . THR B 1 141 ? -13.812 2.248 -4.375 1 96.81 141 THR B CA 1
ATOM 2441 C C . THR B 1 141 ? -14.047 3.137 -3.158 1 96.81 141 THR B C 1
ATOM 2443 O O . THR B 1 141 ? -14.82 2.783 -2.268 1 96.81 141 THR B O 1
ATOM 2446 N N . LEU B 1 142 ? -13.43 4.266 -3.188 1 97.38 142 LEU B N 1
ATOM 2447 C CA . LEU B 1 142 ? -13.617 5.207 -2.092 1 97.38 142 LEU B CA 1
ATOM 2448 C C . LEU B 1 142 ? -15.078 5.629 -1.983 1 97.38 142 LEU B C 1
ATOM 2450 O O . LEU B 1 142 ? -15.625 5.715 -0.882 1 97.38 142 LEU B O 1
ATOM 2454 N N . LEU B 1 143 ? -15.633 5.902 -3.08 1 96.56 143 LEU B N 1
ATOM 2455 C CA . LEU B 1 143 ? -17.031 6.281 -3.102 1 96.56 143 LEU B CA 1
ATOM 2456 C C . LEU B 1 143 ? -17.922 5.156 -2.564 1 96.56 143 LEU B C 1
ATOM 2458 O O . LEU B 1 143 ? -18.875 5.406 -1.829 1 96.56 143 LEU B O 1
ATOM 2462 N N . ALA B 1 144 ? -17.609 3.988 -2.918 1 95.75 144 ALA B N 1
ATOM 2463 C CA . ALA B 1 144 ? -18.344 2.832 -2.42 1 95.75 144 ALA B CA 1
ATOM 2464 C C . ALA B 1 144 ? -18.219 2.709 -0.905 1 95.75 144 ALA B C 1
ATOM 2466 O O . ALA B 1 144 ? -19.188 2.396 -0.216 1 95.75 144 ALA B O 1
ATOM 2467 N N . PHE B 1 145 ? -16.984 2.881 -0.393 1 96.75 145 PHE B N 1
ATOM 2468 C CA . PHE B 1 145 ? -16.75 2.867 1.047 1 96.75 145 PHE B CA 1
ATOM 2469 C C . PHE B 1 145 ? -17.625 3.906 1.742 1 96.75 145 PHE B C 1
ATOM 2471 O O . PHE B 1 145 ? -18.281 3.605 2.744 1 96.75 145 PHE B O 1
ATOM 2478 N N . GLN B 1 146 ? -17.594 5.066 1.164 1 96.75 146 GLN B N 1
ATOM 2479 C CA . GLN B 1 146 ? -18.344 6.172 1.76 1 96.75 146 GLN B CA 1
ATOM 2480 C C . GLN B 1 146 ? -19.828 5.875 1.777 1 96.75 146 GLN B C 1
ATOM 2482 O O . GLN B 1 146 ? -20.5 6.062 2.799 1 96.75 146 GLN B O 1
ATOM 2487 N N . LYS B 1 147 ? -20.312 5.41 0.707 1 94.88 147 LYS B N 1
ATOM 2488 C CA . LYS B 1 147 ? -21.734 5.062 0.621 1 94.88 147 LYS B CA 1
ATOM 2489 C C . LYS B 1 147 ? -22.094 3.994 1.647 1 94.88 147 LYS B C 1
ATOM 2491 O O . LYS B 1 147 ? -23.172 4.059 2.266 1 94.88 147 LYS B O 1
ATOM 2496 N N . PHE B 1 148 ? -21.297 3.121 1.771 1 93.31 148 PHE B N 1
ATOM 2497 C CA . PHE B 1 148 ? -21.547 1.997 2.668 1 93.31 148 PHE B CA 1
ATOM 2498 C C . PHE B 1 148 ? -21.766 2.48 4.098 1 93.31 148 PHE B C 1
ATOM 2500 O O . PHE B 1 148 ? -22.781 2.148 4.723 1 93.31 148 PHE B O 1
ATOM 2507 N N . TYR B 1 149 ? -20.797 3.238 4.629 1 92.69 149 TYR B N 1
ATOM 2508 C CA . TYR B 1 149 ? -20.938 3.594 6.035 1 92.69 149 TYR B CA 1
ATOM 2509 C C . TYR B 1 149 ? -21.984 4.695 6.215 1 92.69 149 TYR B C 1
ATOM 2511 O O . TYR B 1 149 ? -22.562 4.836 7.293 1 92.69 149 TYR B O 1
ATOM 2519 N N . LYS B 1 150 ? -22.203 5.496 5.246 1 92.62 150 LYS B N 1
ATOM 2520 C CA . LYS B 1 150 ? -23.266 6.488 5.348 1 92.62 150 LYS B CA 1
ATOM 2521 C C . LYS B 1 150 ? -24.625 5.816 5.426 1 92.62 150 LYS B C 1
ATOM 2523 O O . LYS B 1 150 ? -25.516 6.289 6.141 1 92.62 150 LYS B O 1
ATOM 2528 N N . ASN B 1 151 ? -24.75 4.773 4.723 1 88 151 ASN B N 1
ATOM 2529 C CA . ASN B 1 151 ? -26 4.023 4.762 1 88 151 ASN B CA 1
ATOM 2530 C C . ASN B 1 151 ? -26.203 3.334 6.109 1 88 151 ASN B C 1
ATOM 2532 O O . ASN B 1 151 ? -27.328 3.232 6.598 1 88 151 ASN B O 1
ATOM 2536 N N . ARG B 1 152 ? -25.188 2.906 6.656 1 84.06 152 ARG B N 1
ATOM 2537 C CA . ARG B 1 152 ? -25.266 2.234 7.949 1 84.06 152 ARG B CA 1
ATOM 2538 C C . ARG B 1 152 ? -25.516 3.234 9.07 1 84.06 152 ARG B C 1
ATOM 2540 O O . ARG B 1 152 ? -26.172 2.914 10.062 1 84.06 152 ARG B O 1
ATOM 2547 N N . GLU B 1 153 ? -24.844 4.34 9 1 77.81 153 GLU B N 1
ATOM 2548 C CA . GLU B 1 153 ? -25.047 5.387 9.992 1 77.81 153 GLU B CA 1
ATOM 2549 C C . GLU B 1 153 ? -26.5 5.895 9.953 1 77.81 153 GLU B C 1
ATOM 2551 O O . GLU B 1 153 ? -27.031 6.309 10.977 1 77.81 153 GLU B O 1
ATOM 2556 N N . LYS B 1 154 ? -26.984 5.863 8.789 1 71.62 154 LYS B N 1
ATOM 2557 C CA . LYS B 1 154 ? -28.375 6.262 8.672 1 71.62 154 LYS B CA 1
ATOM 2558 C C . LYS B 1 154 ? -29.297 5.215 9.273 1 71.62 154 LYS B C 1
ATOM 2560 O O . LYS B 1 154 ? -30.375 5.547 9.789 1 71.62 154 LYS B O 1
ATOM 2565 N N . ILE B 1 155 ? -28.828 4.07 9.203 1 59.97 155 ILE B N 1
ATOM 2566 C CA . ILE B 1 155 ? -29.688 3.021 9.742 1 59.97 155 ILE B CA 1
ATOM 2567 C C . ILE B 1 155 ? -29.547 2.961 11.258 1 59.97 155 ILE B C 1
ATOM 2569 O O . ILE B 1 155 ? -30.531 2.707 11.969 1 59.97 155 ILE B O 1
ATOM 2573 N N . LEU B 1 156 ? -28.391 3.242 11.758 1 53.12 156 LEU B N 1
ATOM 2574 C CA . LEU B 1 156 ? -28.25 3.225 13.211 1 53.12 156 LEU B CA 1
ATOM 2575 C C . LEU B 1 156 ? -28.812 4.5 13.828 1 53.12 156 LEU B C 1
ATOM 2577 O O . LEU B 1 156 ? -29.391 4.469 14.922 1 53.12 156 LEU B O 1
#